Protein AF-0000000074803588 (afdb_homodimer)

Sequence (246 aa):
MVSFAEKTILIFSFFLCVIAIADPNSMAALGGIRDVEGEAANGLEIEQLGRFAVDQHNKKENALLEFARVIKAREQV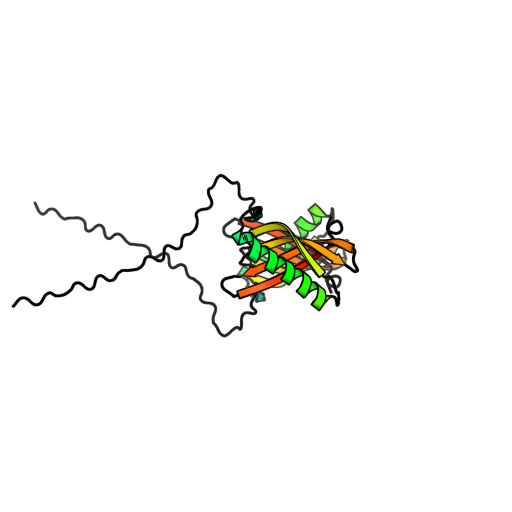VAGTMHHLTVEVIDAGKKKIYEAKVWVKPWLNFKELQEFSHAGDSSMVSFAEKTILIFSFFLCVIAIADPNSMAALGGIRDVEGEAANGLEIEQLGRFAVDQHNKKENALLEFARVIKAREQVVAGTMHHLTVEVIDAGKKKIYEAKVWVKPWLNFKELQEFSHAGDSS

InterPro domains:
  IPR000010 Cystatin domain [PF16845] (45-117)
  IPR000010 Cystatin domain [SM00043] (28-119)
  IPR000010 Cystatin domain [cd00042] (31-118)
  IPR018073 Proteinase inhibitor I25, cystatin, conserved site [PS00287] (75-88)
  IPR027214 Cystatin [PTHR11413] (13-121)

Nearest PDB structures (foldseek):
  4tx4-assembly1_B  TM=7.375E-01  e=2.153E-09  Vigna unguiculata
  6vlp-assembly1_A  TM=6.747E-01  e=2.303E-07  Humulus lupulus
  3ima-assembly1_B  TM=4.909E-01  e=1.718E-08  Colocasia esculenta
  6qoz-assembly1_C  TM=5.243E-01  e=8.637E-08  synthetic construct
  4lzi-assembly1_A  TM=4.724E-01  e=6.923E-06  Solanum tuberosum

pLDDT: mean 75.59, std 25.88, range [29.98, 98.62]

Solvent-accessible surface area (backbone atoms only — not comparable to full-atom values): 14558 Å² total; per-residue (Å²): 140,81,81,77,76,78,79,78,76,78,76,75,76,75,77,73,72,73,67,76,74,73,67,75,78,61,72,56,55,84,64,43,58,42,77,51,78,81,44,66,80,54,42,60,58,48,43,51,51,48,43,48,44,47,52,52,46,19,67,75,65,72,48,79,65,38,76,70,47,64,79,41,48,32,36,23,51,40,66,41,35,37,36,43,33,32,33,37,29,34,53,92,87,38,81,44,51,29,35,35,32,37,39,34,25,78,95,69,76,40,72,46,74,76,45,76,43,56,56,76,66,79,110,137,82,79,78,77,74,79,78,75,76,76,75,77,75,75,72,72,72,68,76,73,72,67,75,78,62,72,58,55,83,64,44,61,42,77,54,80,81,45,64,78,53,42,59,58,46,44,50,50,47,44,48,45,48,52,52,48,19,68,76,65,72,48,78,66,38,78,70,48,65,79,42,48,32,36,23,51,39,66,40,36,37,35,43,32,32,33,37,29,33,50,91,87,38,81,44,52,28,35,37,32,36,39,33,24,78,94,68,75,40,72,44,73,76,45,77,44,54,58,74,66,78,108

Structure (mmCIF, N/CA/C/O backbone):
data_AF-0000000074803588-model_v1
#
loop_
_entity.id
_entity.type
_entity.pdbx_description
1 polymer 'Cysteine proteinase inhibitor'
#
loop_
_atom_site.group_PDB
_atom_site.id
_atom_site.type_symbol
_atom_site.label_atom_id
_atom_site.label_alt_id
_atom_site.label_comp_id
_atom_site.label_asym_id
_atom_site.label_entity_id
_atom_site.label_seq_id
_atom_site.pdbx_PDB_ins_code
_atom_site.Cartn_x
_atom_site.Cartn_y
_atom_site.Cartn_z
_atom_site.occupancy
_atom_site.B_iso_or_equiv
_atom_site.auth_seq_id
_atom_site.auth_comp_id
_atom_site.auth_asym_id
_atom_site.auth_atom_id
_atom_site.pdbx_PDB_model_num
ATOM 1 N N . MET A 1 1 ? -64.188 13.516 26.328 1 31.17 1 MET A N 1
ATOM 2 C CA . MET A 1 1 ? -63.031 12.766 26.859 1 31.17 1 MET A CA 1
ATOM 3 C C . MET A 1 1 ? -62.219 12.172 25.719 1 31.17 1 MET A C 1
ATOM 5 O O . MET A 1 1 ? -62.5 11.07 25.234 1 31.17 1 MET A O 1
ATOM 9 N N . VAL A 1 2 ? -61.938 12.977 24.609 1 37.28 2 VAL A N 1
ATOM 10 C CA . VAL A 1 2 ? -61.344 12.836 23.281 1 37.28 2 VAL A CA 1
ATOM 11 C C . VAL A 1 2 ? -59.875 12.43 23.375 1 37.28 2 VAL A C 1
ATOM 13 O O . VAL A 1 2 ? -59.125 13.047 24.125 1 37.28 2 VAL A O 1
ATOM 16 N N . SER A 1 3 ? -59.688 11.094 23.344 1 35.5 3 SER A N 1
ATOM 17 C CA . SER A 1 3 ? -58.438 10.344 23.312 1 35.5 3 SER A CA 1
ATOM 18 C C . SER A 1 3 ? -57.531 10.828 22.203 1 35.5 3 SER A C 1
ATOM 20 O O . SER A 1 3 ? -57.906 10.789 21.031 1 35.5 3 SER A O 1
ATOM 22 N N . PHE A 1 4 ? -56.781 11.984 22.375 1 37.06 4 PHE A N 1
ATOM 23 C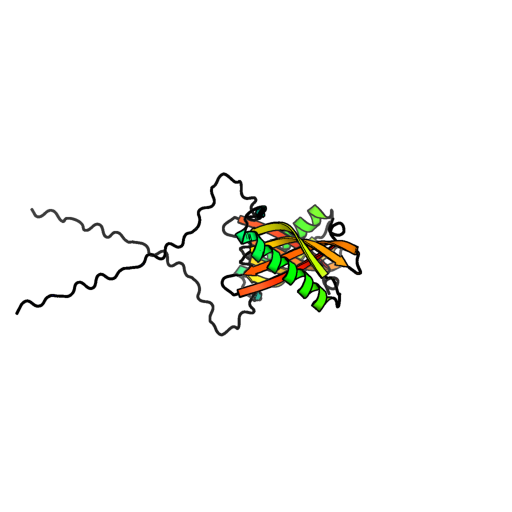 CA . PHE A 1 4 ? -55.781 12.594 21.516 1 37.06 4 PHE A CA 1
ATOM 24 C C . PHE A 1 4 ? -54.656 11.609 21.219 1 37.06 4 PHE A C 1
ATOM 26 O O . PHE A 1 4 ? -53.906 11.219 22.109 1 37.06 4 PHE A O 1
ATOM 33 N N . ALA A 1 5 ? -54.969 10.547 20.406 1 37.19 5 ALA A N 1
ATOM 34 C CA . ALA A 1 5 ? -53.938 9.664 19.875 1 37.19 5 ALA A CA 1
ATOM 35 C C . ALA A 1 5 ? -52.75 10.461 19.344 1 37.19 5 ALA A C 1
ATOM 37 O O . ALA A 1 5 ? -52.938 11.414 18.578 1 37.19 5 ALA A O 1
ATOM 38 N N . GLU A 1 6 ? -51.75 10.641 20.203 1 42.5 6 GLU A N 1
ATOM 39 C CA . GLU A 1 6 ? -50.438 11.195 19.922 1 42.5 6 GLU A CA 1
ATOM 40 C C . GLU A 1 6 ? -49.781 10.539 18.703 1 42.5 6 GLU A C 1
ATOM 42 O O . GLU A 1 6 ? -49.688 9.312 18.625 1 42.5 6 GLU A O 1
ATOM 47 N N . LYS A 1 7 ? -49.969 11.133 17.469 1 40.69 7 LYS A N 1
ATOM 48 C CA . LYS A 1 7 ? -49.281 10.836 16.219 1 40.69 7 LYS A CA 1
ATOM 49 C C . LYS A 1 7 ? -47.781 10.812 16.422 1 40.69 7 LYS A C 1
ATOM 51 O O . LYS A 1 7 ? -47.188 11.812 16.844 1 40.69 7 LYS A O 1
ATOM 56 N N . THR A 1 8 ? -47.219 9.719 16.953 1 38.41 8 THR A N 1
ATOM 57 C CA . THR A 1 8 ? -45.781 9.484 17.016 1 38.41 8 THR A CA 1
ATOM 58 C C . THR A 1 8 ? -45.156 9.625 15.625 1 38.41 8 THR A C 1
ATOM 60 O O . THR A 1 8 ? -45.469 8.859 14.719 1 38.41 8 THR A O 1
ATOM 63 N N . ILE A 1 9 ? -44.938 10.844 15.062 1 37.88 9 ILE A N 1
ATOM 64 C CA . ILE A 1 9 ? -44.188 11.117 13.836 1 37.88 9 ILE A CA 1
ATOM 65 C C . ILE A 1 9 ? -42.781 10.508 13.953 1 37.88 9 ILE A C 1
ATOM 67 O O . ILE A 1 9 ? -42 10.883 14.836 1 37.88 9 ILE A O 1
ATOM 71 N N . LEU A 1 10 ? -42.656 9.188 13.758 1 36.88 10 LEU A N 1
ATOM 72 C CA . LEU A 1 10 ? -41.344 8.555 13.602 1 36.88 10 LEU A CA 1
ATOM 73 C C . LEU A 1 10 ? -40.531 9.266 12.523 1 36.88 10 LEU A C 1
ATOM 75 O O . LEU A 1 10 ? -40.938 9.312 11.359 1 36.88 10 LEU A O 1
ATOM 79 N N . ILE A 1 11 ? -39.844 10.367 12.867 1 41.81 11 ILE A N 1
ATOM 80 C CA . ILE A 1 11 ? -38.781 11.016 12.07 1 41.81 11 ILE A CA 1
ATOM 81 C C . ILE A 1 11 ? -37.719 10 11.672 1 41.81 11 ILE A C 1
ATOM 83 O O . ILE A 1 11 ? -37.031 9.445 12.531 1 41.81 11 ILE A O 1
ATOM 87 N N . PHE A 1 12 ? -38 9.156 10.719 1 42.53 12 PHE A N 1
ATOM 88 C CA . PHE A 1 12 ? -36.969 8.391 10.047 1 42.53 12 PHE A CA 1
ATOM 89 C C . PHE A 1 12 ? -35.875 9.312 9.531 1 42.53 12 PHE A C 1
ATOM 91 O O . PHE A 1 12 ? -36.094 10.141 8.648 1 42.53 12 PHE A O 1
ATOM 98 N N . SER A 1 13 ? -34.906 9.758 10.32 1 40.31 13 SER A N 1
ATOM 99 C CA . SER A 1 13 ? -33.656 10.414 9.922 1 40.31 13 SER A CA 1
ATOM 100 C C . SER A 1 13 ? -32.938 9.633 8.836 1 40.31 13 SER A C 1
ATOM 102 O O . SER A 1 13 ? -32.531 8.5 9.055 1 40.31 13 SER A O 1
ATOM 104 N N . PHE A 1 14 ? -33.344 9.734 7.551 1 37.38 14 PHE A N 1
ATOM 105 C CA . PHE A 1 14 ? -32.531 9.375 6.383 1 37.38 14 PHE A CA 1
ATOM 106 C C . PHE A 1 14 ? -31.109 9.844 6.543 1 37.38 14 PHE A C 1
ATOM 108 O O . PHE A 1 14 ? -30.828 11.047 6.57 1 37.38 14 PHE A O 1
ATOM 115 N N . PHE A 1 15 ? -30.312 9.078 7.301 1 35.59 15 PHE A N 1
ATOM 116 C CA . PHE A 1 15 ? -28.859 9.281 7.23 1 35.59 15 PHE A CA 1
ATOM 117 C C . PHE A 1 15 ? -28.406 9.391 5.781 1 35.59 15 PHE A C 1
ATOM 119 O O . PHE A 1 15 ? -28.453 8.406 5.035 1 35.59 15 PHE A O 1
ATOM 126 N N . LEU A 1 16 ? -28.578 10.539 5.113 1 31.31 16 LEU A N 1
ATOM 127 C CA . LEU A 1 16 ? -27.891 10.906 3.879 1 31.31 16 LEU A CA 1
ATOM 128 C C . LEU A 1 16 ? -26.422 10.492 3.934 1 31.31 16 LEU A C 1
ATOM 130 O O . LEU A 1 16 ? -25.641 11.062 4.695 1 31.31 16 LEU A O 1
ATOM 134 N N . CYS A 1 17 ? -26.25 9.195 3.779 1 34.91 17 CYS A N 1
ATOM 135 C CA . CYS A 1 17 ? -24.891 8.875 3.381 1 34.91 17 CYS A CA 1
ATOM 136 C C . CYS A 1 17 ? -24.438 9.766 2.232 1 34.91 17 CYS A C 1
ATOM 138 O O . CYS A 1 17 ? -24.938 9.656 1.116 1 34.91 17 CYS A O 1
ATOM 140 N N . VAL A 1 18 ? -24.188 11.008 2.469 1 31.47 18 VAL A N 1
ATOM 141 C CA . VAL A 1 18 ? -23.484 11.875 1.533 1 31.47 18 VAL A CA 1
ATOM 142 C C . VAL A 1 18 ? -22.391 11.086 0.815 1 31.47 18 VAL A C 1
ATOM 144 O O . VAL A 1 18 ? -21.359 10.758 1.411 1 31.47 18 VAL A O 1
ATOM 147 N N . ILE A 1 19 ? -22.828 10.109 0.064 1 33.34 19 ILE A N 1
ATOM 148 C CA . ILE A 1 19 ? -21.844 9.781 -0.964 1 33.34 19 ILE A CA 1
ATOM 149 C C . ILE A 1 19 ? -21.484 11.039 -1.747 1 33.34 19 ILE A C 1
ATOM 151 O O . ILE A 1 19 ? -22.312 11.602 -2.455 1 33.34 19 ILE A O 1
ATOM 155 N N . ALA A 1 20 ? -20.641 11.891 -1.272 1 33.53 20 ALA A N 1
ATOM 156 C CA . ALA A 1 20 ? -20.047 12.883 -2.16 1 33.53 20 ALA A CA 1
ATOM 157 C C . ALA A 1 20 ? -19.781 12.297 -3.545 1 33.53 20 ALA A C 1
ATOM 159 O O . ALA A 1 20 ? -18.984 11.367 -3.695 1 33.53 20 ALA A O 1
ATOM 160 N N . ILE A 1 21 ? -20.734 12.359 -4.387 1 35.91 21 ILE A N 1
ATOM 161 C CA . ILE A 1 21 ? -20.656 12.18 -5.832 1 35.91 21 ILE A CA 1
ATOM 162 C C . ILE A 1 21 ? -19.438 12.906 -6.383 1 35.91 21 ILE A C 1
ATOM 164 O O . ILE A 1 21 ? -19.328 14.125 -6.258 1 35.91 21 ILE A O 1
ATOM 168 N N . ALA A 1 22 ? -18.281 12.211 -6.586 1 31.81 22 ALA A N 1
ATOM 169 C CA . ALA A 1 22 ? -17.172 12.664 -7.418 1 31.81 22 ALA A CA 1
ATOM 170 C C . ALA A 1 22 ? -17.688 13.203 -8.758 1 31.81 22 ALA A C 1
ATOM 172 O O . ALA A 1 22 ? -18.625 12.664 -9.328 1 31.81 22 ALA A O 1
ATOM 173 N N . ASP A 1 23 ? -17.609 14.508 -8.898 1 34.03 23 ASP A N 1
ATOM 174 C CA . ASP A 1 23 ? -17.719 15.078 -10.242 1 34.03 23 ASP A CA 1
ATOM 175 C C . ASP A 1 23 ? -17.094 14.156 -11.281 1 34.03 23 ASP A C 1
ATOM 177 O O . ASP A 1 23 ? -15.969 13.688 -11.109 1 34.03 23 ASP A O 1
ATOM 181 N N . PRO A 1 24 ? -17.781 13.57 -12.234 1 34.5 24 PRO A N 1
ATOM 182 C CA . PRO A 1 24 ? -17.344 12.68 -13.312 1 34.5 24 PRO A CA 1
ATOM 183 C C . PRO A 1 24 ? -16.141 13.219 -14.078 1 34.5 24 PRO A C 1
ATOM 185 O O . PRO A 1 24 ? -15.43 12.461 -14.734 1 34.5 24 PRO A O 1
ATOM 188 N N . ASN A 1 25 ? -16.141 14.461 -14.43 1 36.72 25 ASN A N 1
ATOM 189 C CA . ASN A 1 25 ? -15.148 14.961 -15.375 1 36.72 25 ASN A CA 1
ATOM 190 C C . ASN A 1 25 ? -13.727 14.789 -14.844 1 36.72 25 ASN A C 1
ATOM 192 O O . ASN A 1 25 ? -12.758 15.125 -15.523 1 36.72 25 ASN A O 1
ATOM 196 N N . SER A 1 26 ? -13.391 15.086 -13.617 1 36.16 26 SER A N 1
ATOM 197 C CA . SER A 1 26 ? -12 14.805 -13.266 1 36.16 26 SER A CA 1
ATOM 198 C C . SER A 1 26 ? -11.672 13.328 -13.43 1 36.16 26 SER A C 1
ATOM 200 O O . SER A 1 26 ? -12.141 12.492 -12.664 1 36.16 26 SER A O 1
ATOM 202 N N . MET A 1 27 ? -11.523 12.93 -14.672 1 34.12 27 MET A N 1
ATOM 203 C CA . MET A 1 27 ? -10.992 11.594 -14.906 1 34.12 27 MET A CA 1
ATOM 204 C C . MET A 1 27 ? -10.164 11.117 -13.711 1 34.12 27 MET A C 1
ATOM 206 O O . MET A 1 27 ? -9.07 11.625 -13.469 1 34.12 27 MET A O 1
ATOM 210 N N . ALA A 1 28 ? -10.711 11 -12.609 1 39.06 28 ALA A N 1
ATOM 211 C CA . ALA A 1 28 ? -10.07 10.453 -11.414 1 39.06 28 ALA A CA 1
ATOM 212 C C . ALA A 1 28 ? -9.141 9.297 -11.773 1 39.06 28 ALA A C 1
ATOM 214 O O . ALA A 1 28 ? -9.562 8.328 -12.406 1 39.06 28 ALA A O 1
ATOM 215 N N . ALA A 1 29 ? -7.973 9.547 -12.188 1 40.12 29 ALA A N 1
ATOM 216 C CA . ALA A 1 29 ? -7.098 8.375 -12.188 1 40.12 29 ALA A CA 1
ATOM 217 C C . ALA A 1 29 ? -7.547 7.355 -11.148 1 40.12 29 ALA A C 1
ATOM 219 O O . ALA A 1 29 ? -8.133 7.715 -10.133 1 40.12 29 ALA A O 1
ATOM 220 N N . LEU A 1 30 ? -7.883 6.172 -11.641 1 44.12 30 LEU A N 1
ATOM 221 C CA . LEU A 1 30 ? -8.352 5.043 -10.844 1 44.12 30 LEU A CA 1
ATOM 222 C C . LEU A 1 30 ? -7.973 5.215 -9.383 1 44.12 30 LEU A C 1
ATOM 224 O O . LEU A 1 30 ? -8.789 4.965 -8.492 1 44.12 30 LEU A O 1
ATOM 228 N N . GLY A 1 31 ? -6.852 5.207 -9.031 1 47.72 31 GLY A N 1
ATOM 229 C CA . GLY A 1 31 ? -6.547 5.418 -7.629 1 47.72 31 GLY A CA 1
ATOM 230 C C . GLY A 1 31 ? -6.691 6.867 -7.199 1 47.72 31 GLY A C 1
ATOM 231 O O . GLY A 1 31 ? -5.992 7.746 -7.715 1 47.72 31 GLY A O 1
ATOM 232 N N . GLY A 1 32 ? -8.094 7.449 -7.023 1 59.12 32 GLY A N 1
ATOM 233 C CA . GLY A 1 32 ? -8.641 8.648 -6.406 1 59.12 32 GLY A CA 1
ATOM 234 C C . GLY A 1 32 ? -7.578 9.586 -5.863 1 59.12 32 GLY A C 1
ATOM 235 O O . GLY A 1 32 ? -7.473 9.773 -4.652 1 59.12 32 GLY A O 1
ATOM 236 N N . ILE A 1 33 ? -6.586 9.867 -6.574 1 56.41 33 ILE A N 1
ATOM 237 C CA . ILE A 1 33 ? -5.566 10.75 -6.02 1 56.41 33 ILE A CA 1
ATOM 238 C C . ILE A 1 33 ? -6.02 12.203 -6.141 1 56.41 33 ILE A C 1
ATOM 240 O O . ILE A 1 33 ? -6.508 12.617 -7.191 1 56.41 33 ILE A O 1
ATOM 244 N N . ARG A 1 34 ? -6.094 12.984 -5.102 1 69.69 34 ARG A N 1
ATOM 245 C CA . ARG A 1 34 ? -6.406 14.406 -5.07 1 69.69 34 ARG A CA 1
ATOM 246 C C . ARG A 1 34 ? -5.242 15.211 -4.5 1 69.69 34 ARG A C 1
ATOM 248 O O . ARG A 1 34 ? -4.719 14.883 -3.432 1 69.69 34 ARG A O 1
ATOM 255 N N . ASP A 1 35 ? -4.777 16.25 -5.301 1 63.72 35 ASP A N 1
ATOM 256 C CA . ASP A 1 35 ? -3.789 17.188 -4.762 1 63.72 35 ASP A CA 1
ATOM 257 C C . ASP A 1 35 ? -4.418 18.109 -3.727 1 63.72 35 ASP A C 1
ATOM 259 O O . ASP A 1 35 ? -5.504 18.656 -3.949 1 63.72 35 ASP A O 1
ATOM 263 N N . VAL A 1 36 ? -3.914 18.109 -2.594 1 64.12 36 VAL A N 1
ATOM 264 C CA . VAL A 1 36 ? -4.488 18.938 -1.537 1 64.12 36 VAL A CA 1
ATOM 265 C C . VAL A 1 36 ? -3.715 20.25 -1.43 1 64.12 36 VAL A C 1
ATOM 267 O O . VAL A 1 36 ? -3.895 21.016 -0.473 1 64.12 36 VAL A O 1
ATOM 270 N N . GLU A 1 37 ? -3.07 20.641 -2.502 1 53.47 37 GLU A N 1
ATOM 271 C CA . GLU A 1 37 ? -2.381 21.922 -2.469 1 53.47 37 GLU A CA 1
ATOM 272 C C . GLU A 1 37 ? -3.371 23.078 -2.318 1 53.47 37 GLU A C 1
ATOM 274 O O . GLU A 1 37 ? -4.41 23.094 -2.982 1 53.47 37 GLU A O 1
ATOM 279 N N . GLY A 1 38 ? -3.377 23.844 -0.972 1 52.22 38 GLY A N 1
ATOM 280 C CA . GLY A 1 38 ? -4.012 25.141 -0.871 1 52.22 38 GLY A CA 1
ATOM 281 C C . GLY A 1 38 ? -5.117 25.188 0.165 1 52.22 38 GLY A C 1
ATOM 282 O O . GLY A 1 38 ? -5.68 26.266 0.434 1 52.22 38 GLY A O 1
ATOM 283 N N . GLU A 1 39 ? -5.578 24.062 0.474 1 53.19 39 GLU A N 1
ATOM 284 C CA . GLU A 1 39 ? -6.68 24.312 1.398 1 53.19 39 GLU A CA 1
ATOM 285 C C . GLU A 1 39 ? -6.184 24.406 2.838 1 53.19 39 GLU A C 1
ATOM 287 O O . GLU A 1 39 ? -5.406 23.562 3.289 1 53.19 39 GLU A O 1
ATOM 292 N N . ALA A 1 40 ? -6.355 25.656 3.422 1 51.88 40 ALA A N 1
ATOM 293 C CA . ALA A 1 40 ? -5.895 26.016 4.762 1 51.88 40 ALA A CA 1
ATOM 294 C C . ALA A 1 40 ? -6.156 24.875 5.746 1 51.88 40 ALA A C 1
ATOM 296 O O . ALA A 1 40 ? -5.281 24.516 6.539 1 51.88 40 ALA A O 1
ATOM 297 N N . ALA A 1 41 ? -7.438 24.5 6.066 1 52.91 41 ALA A N 1
ATOM 298 C CA . ALA A 1 41 ? -7.824 23.438 6.992 1 52.91 41 ALA A CA 1
ATOM 299 C C . ALA A 1 41 ? -7.027 22.156 6.723 1 52.91 41 ALA A C 1
ATOM 301 O O . ALA A 1 41 ? -6.574 21.484 7.656 1 52.91 41 ALA A O 1
ATOM 30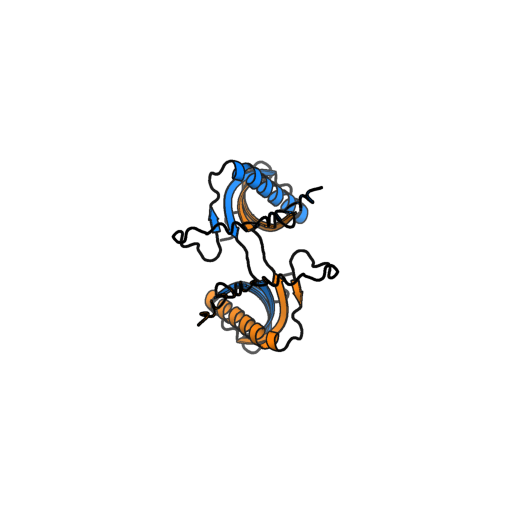2 N N . ASN A 1 42 ? -6.641 21.969 5.477 1 65.5 42 ASN A N 1
ATOM 303 C CA . ASN A 1 42 ? -5.863 20.812 5.055 1 65.5 42 ASN A CA 1
ATOM 304 C C . ASN A 1 42 ? -4.375 21 5.32 1 65.5 42 ASN A C 1
ATOM 306 O O . ASN A 1 42 ? -3.643 20.031 5.52 1 65.5 42 ASN A O 1
ATOM 310 N N . GLY A 1 43 ? -4.285 22.297 5.848 1 80.06 43 GLY A N 1
ATOM 311 C CA . GLY A 1 43 ? -2.887 22.609 6.098 1 80.06 43 GLY A CA 1
ATOM 312 C C . GLY A 1 43 ? -2.396 22.109 7.441 1 80.06 43 GLY A C 1
ATOM 313 O O . GLY A 1 43 ? -1.328 21.5 7.527 1 80.06 43 GLY A O 1
ATOM 314 N N . LEU A 1 44 ? -3.244 22.344 8.539 1 87.62 44 LEU A N 1
ATOM 315 C CA . LEU A 1 44 ? -2.826 21.891 9.859 1 87.62 44 LEU A CA 1
ATOM 316 C C . LEU A 1 44 ? -2.756 20.375 9.93 1 87.62 44 LEU A C 1
ATOM 318 O O . LEU A 1 44 ? -1.822 19.812 10.508 1 87.62 44 LEU A O 1
ATOM 322 N N . GLU A 1 45 ? -3.764 19.688 9.453 1 90.56 45 GLU A N 1
ATOM 323 C CA . GLU A 1 45 ? -3.791 18.234 9.445 1 90.56 45 GLU A CA 1
ATOM 324 C C . GLU A 1 45 ? -2.602 17.656 8.672 1 90.56 45 GLU A C 1
ATOM 326 O O . GLU A 1 45 ? -1.962 16.703 9.125 1 90.56 45 GLU A O 1
ATOM 331 N N . ILE A 1 46 ? -2.35 18.297 7.594 1 93.81 46 ILE A N 1
ATOM 332 C CA . ILE A 1 46 ? -1.253 17.859 6.738 1 93.81 46 ILE A CA 1
ATOM 333 C C . ILE A 1 46 ? 0.075 18.031 7.473 1 93.81 46 ILE A C 1
ATOM 335 O O . ILE A 1 46 ? 0.939 17.156 7.422 1 93.81 46 ILE A O 1
ATOM 339 N N . GLU A 1 47 ? 0.193 19.141 8.133 1 95 47 GLU A N 1
ATOM 340 C CA . GLU A 1 47 ? 1.403 19.375 8.914 1 95 47 GLU A CA 1
ATOM 341 C C . GLU A 1 47 ? 1.543 18.344 10.031 1 95 47 GLU A C 1
ATOM 343 O O . GLU A 1 47 ? 2.641 17.844 10.289 1 95 47 GLU A O 1
ATOM 348 N N . GLN A 1 48 ? 0.445 18.016 10.648 1 96.25 48 GLN A N 1
ATOM 349 C CA . GLN A 1 48 ? 0.473 17.016 11.703 1 96.25 48 GLN A CA 1
ATOM 350 C C . GLN A 1 48 ? 0.864 15.641 11.156 1 96.25 48 GLN A C 1
ATOM 352 O O . GLN A 1 48 ? 1.593 14.891 11.812 1 96.25 48 GLN A O 1
ATOM 357 N N . LEU A 1 49 ? 0.403 15.312 10.008 1 97.38 49 LEU A N 1
ATOM 358 C CA . LEU A 1 49 ? 0.78 14.047 9.383 1 97.38 49 LEU A CA 1
ATOM 359 C C . LEU A 1 49 ? 2.268 14.031 9.047 1 97.38 49 LEU A C 1
ATOM 361 O O . LEU A 1 49 ? 2.926 13 9.172 1 97.38 49 LEU A O 1
ATOM 365 N N . GLY A 1 50 ? 2.75 15.148 8.555 1 97.5 50 GLY A N 1
ATOM 366 C CA . GLY A 1 50 ? 4.18 15.258 8.32 1 97.5 50 GLY A CA 1
ATOM 367 C C . GLY A 1 50 ? 5.012 15.023 9.562 1 97.5 50 GLY A C 1
ATOM 368 O O . GLY A 1 50 ? 5.984 14.266 9.531 1 97.5 50 GLY A O 1
ATOM 369 N N . ARG A 1 51 ? 4.625 15.656 10.641 1 98 51 ARG A N 1
ATOM 370 C CA . ARG A 1 51 ? 5.324 15.469 11.906 1 98 51 ARG A CA 1
ATOM 371 C C . ARG A 1 51 ? 5.27 14.016 12.352 1 98 51 ARG A C 1
ATOM 373 O O . ARG A 1 51 ? 6.281 13.453 12.781 1 98 51 ARG A O 1
ATOM 380 N N . PHE A 1 52 ? 4.152 13.484 12.219 1 98.56 52 PHE A N 1
ATOM 381 C CA . PHE A 1 52 ? 3.973 12.078 12.555 1 98.56 52 PHE A CA 1
ATOM 382 C C . PHE A 1 52 ? 4.93 11.203 11.758 1 98.56 52 PHE A C 1
ATOM 384 O O . PHE A 1 52 ? 5.543 10.281 12.305 1 98.56 52 PHE A O 1
ATOM 391 N N . ALA A 1 53 ? 5.016 11.398 10.523 1 98.44 53 ALA A N 1
ATOM 392 C CA . ALA A 1 53 ? 5.875 10.609 9.648 1 98.44 53 ALA A CA 1
ATOM 393 C C . ALA A 1 53 ? 7.332 10.68 10.102 1 98.44 53 ALA A C 1
ATOM 395 O O . ALA A 1 53 ? 8.008 9.656 10.188 1 98.44 53 ALA A O 1
ATOM 396 N N . VAL A 1 54 ? 7.758 11.859 10.391 1 98.62 54 VAL A N 1
ATOM 397 C CA . VAL A 1 54 ? 9.141 12.055 10.805 1 98.62 54 VAL A CA 1
ATOM 398 C C . VAL A 1 54 ? 9.375 11.375 12.148 1 98.62 54 VAL A C 1
ATOM 400 O O . VAL A 1 54 ? 10.375 10.672 12.336 1 98.62 54 VAL A O 1
ATOM 403 N N . ASP A 1 55 ? 8.438 11.547 13.078 1 98.44 55 ASP A N 1
ATOM 404 C CA . ASP A 1 55 ? 8.547 10.938 14.398 1 98.44 55 ASP A CA 1
ATOM 405 C C . ASP A 1 55 ? 8.609 9.414 14.305 1 98.44 55 ASP A C 1
ATOM 407 O O . ASP A 1 55 ? 9.438 8.781 14.969 1 98.44 55 ASP A O 1
ATOM 411 N N . GLN A 1 56 ? 7.77 8.867 13.555 1 98.25 56 GLN A N 1
ATOM 412 C CA . GLN A 1 56 ? 7.742 7.418 13.398 1 98.25 56 GLN A CA 1
ATOM 413 C C . GLN A 1 56 ? 9.031 6.906 12.766 1 98.25 56 GLN A C 1
ATOM 415 O O . GLN A 1 56 ? 9.555 5.867 13.172 1 98.25 56 GLN A O 1
ATOM 420 N N . HIS A 1 57 ? 9.469 7.605 11.797 1 98.12 57 HIS A N 1
ATOM 421 C CA . HIS A 1 57 ? 10.742 7.23 11.188 1 98.12 57 HIS A CA 1
ATOM 422 C C . HIS A 1 57 ? 11.875 7.266 12.203 1 98.12 57 HIS A C 1
ATOM 424 O O . HIS A 1 57 ? 12.68 6.336 12.273 1 98.12 57 HIS A O 1
ATOM 430 N N . ASN A 1 58 ? 11.906 8.336 12.906 1 98.12 58 ASN A N 1
ATOM 431 C CA . ASN A 1 58 ? 12.938 8.477 13.93 1 98.12 58 ASN A CA 1
ATOM 432 C C . ASN A 1 58 ? 12.883 7.332 14.938 1 98.12 58 ASN A C 1
ATOM 434 O O . ASN A 1 58 ? 13.914 6.777 15.312 1 98.12 58 ASN A O 1
ATOM 438 N N . LYS A 1 59 ? 11.727 7.008 15.391 1 97.94 59 LYS A N 1
ATOM 439 C CA . LYS A 1 59 ? 11.539 5.93 16.359 1 97.94 59 LYS A CA 1
ATOM 440 C C . LYS A 1 59 ? 12.016 4.594 15.789 1 97.94 59 LYS A C 1
ATOM 442 O O . LYS A 1 59 ? 12.68 3.82 16.484 1 97.94 59 LYS A O 1
ATOM 447 N N . LYS A 1 60 ? 11.68 4.34 14.664 1 96.62 60 LYS A N 1
ATOM 448 C CA . LYS A 1 60 ? 11.977 3.053 14.047 1 96.62 60 LYS A CA 1
ATOM 449 C C . LYS A 1 60 ? 13.461 2.945 13.695 1 96.62 60 LYS A C 1
ATOM 451 O O . LYS A 1 60 ? 14.062 1.877 13.828 1 96.62 60 LYS A O 1
ATOM 456 N N . GLU A 1 61 ? 14.023 4.055 13.164 1 95.88 61 GLU A N 1
ATOM 457 C CA . GLU A 1 61 ? 15.398 4.02 12.656 1 95.88 61 GLU A CA 1
ATOM 458 C C . GLU A 1 61 ? 16.375 4.625 13.664 1 95.88 61 GLU A C 1
ATOM 460 O O . GLU A 1 61 ? 17.562 4.77 13.375 1 95.88 61 GLU A O 1
ATOM 465 N N . ASN A 1 62 ? 15.969 4.941 14.734 1 96.44 62 ASN A N 1
ATOM 466 C CA . ASN A 1 62 ? 16.797 5.621 15.719 1 96.44 62 ASN A CA 1
ATOM 467 C C . ASN A 1 62 ? 17.5 6.832 15.117 1 96.44 62 ASN A C 1
ATOM 469 O O . ASN A 1 62 ? 18.719 6.969 15.242 1 96.44 62 ASN A O 1
ATOM 473 N N . ALA A 1 63 ? 16.734 7.57 14.469 1 96.31 63 ALA A N 1
ATOM 474 C CA . ALA A 1 63 ? 17.219 8.789 13.836 1 96.31 63 ALA A CA 1
ATOM 475 C C . ALA A 1 63 ? 16.766 10.023 14.609 1 96.31 63 ALA A C 1
ATOM 477 O O . ALA A 1 63 ? 15.969 9.93 15.539 1 96.31 63 ALA A O 1
ATOM 478 N N . LEU A 1 64 ? 17.328 11.172 14.281 1 96.12 64 LEU A N 1
ATOM 479 C CA . LEU A 1 64 ? 17.016 12.414 14.984 1 96.12 64 LEU A CA 1
ATOM 480 C C . LEU A 1 64 ? 16.688 13.523 13.992 1 96.12 64 LEU A C 1
ATOM 482 O O . LEU A 1 64 ? 17.125 14.672 14.164 1 96.12 64 LEU A O 1
ATOM 486 N N . LEU A 1 65 ? 15.992 13.203 13.031 1 97.88 65 LEU A N 1
ATOM 487 C CA . LEU A 1 65 ? 15.539 14.211 12.086 1 97.88 65 LEU A CA 1
ATOM 488 C C . LEU A 1 65 ? 14.57 15.188 12.75 1 97.88 65 LEU A C 1
ATOM 490 O O . LEU A 1 65 ? 13.75 14.789 13.578 1 97.88 65 LEU A O 1
ATOM 494 N N . GLU A 1 66 ? 14.68 16.422 12.344 1 98.19 66 GLU A N 1
ATOM 495 C CA . GLU A 1 66 ? 13.734 17.438 12.805 1 98.19 66 GLU A CA 1
ATOM 496 C C . GLU A 1 66 ? 12.758 17.828 11.703 1 98.19 66 GLU A C 1
ATOM 498 O O . GLU A 1 66 ? 13.18 18.156 10.586 1 98.19 66 GLU A O 1
ATOM 503 N N . PHE A 1 67 ? 11.492 17.812 12.039 1 98.19 67 PHE A N 1
ATOM 504 C CA . PHE A 1 67 ? 10.477 18.219 11.07 1 98.19 67 PHE A CA 1
ATOM 505 C C . PHE A 1 67 ? 10.539 19.719 10.805 1 98.19 67 PHE A C 1
ATOM 507 O O . PHE A 1 67 ? 10.625 20.516 11.742 1 98.19 67 PHE A O 1
ATOM 514 N N . ALA A 1 68 ? 10.508 20.078 9.531 1 97.38 68 ALA A N 1
ATOM 515 C CA . ALA A 1 68 ? 10.43 21.5 9.188 1 97.38 68 ALA A CA 1
ATOM 516 C C . ALA A 1 68 ? 9.062 21.844 8.609 1 97.38 68 ALA A C 1
ATOM 518 O O . ALA A 1 68 ? 8.297 22.594 9.227 1 97.38 68 ALA A O 1
ATOM 519 N N . ARG A 1 69 ? 8.75 21.281 7.383 1 95.62 69 ARG A N 1
ATOM 520 C CA . ARG A 1 69 ? 7.461 21.562 6.762 1 95.62 69 ARG A CA 1
ATOM 521 C C . ARG A 1 69 ? 7.113 20.5 5.719 1 95.62 69 ARG A C 1
ATOM 523 O O . ARG A 1 69 ? 7.977 19.734 5.289 1 95.62 69 ARG A O 1
ATOM 530 N N . VAL A 1 70 ? 5.824 20.562 5.352 1 96.06 70 VAL A N 1
ATOM 531 C CA . VAL A 1 70 ? 5.371 19.781 4.203 1 96.06 70 VAL A CA 1
ATOM 532 C C . VAL A 1 70 ? 5.379 20.672 2.951 1 96.06 70 VAL A C 1
ATOM 534 O O . VAL A 1 70 ? 4.781 21.734 2.938 1 96.06 70 VAL A O 1
ATOM 537 N N . ILE A 1 71 ? 6.059 20.156 1.906 1 93.5 71 ILE A N 1
ATOM 538 C CA . ILE A 1 71 ? 6.176 20.922 0.667 1 93.5 71 ILE A CA 1
ATOM 539 C C . ILE A 1 71 ? 5.039 20.531 -0.28 1 93.5 71 ILE A C 1
ATOM 541 O O . ILE A 1 71 ? 4.582 21.375 -1.069 1 93.5 71 ILE A O 1
ATOM 545 N N . LYS A 1 72 ? 4.711 19.359 -0.252 1 92.06 72 LYS A N 1
ATOM 546 C CA . LYS A 1 72 ? 3.68 18.812 -1.132 1 92.06 72 LYS A CA 1
ATOM 547 C C . LYS A 1 72 ? 2.875 17.719 -0.429 1 92.06 72 LYS A C 1
ATOM 549 O O . LYS A 1 72 ? 3.428 16.938 0.342 1 92.06 72 LYS A O 1
ATOM 554 N N . ALA A 1 73 ? 1.546 17.766 -0.762 1 92.81 73 ALA A N 1
ATOM 555 C CA . ALA A 1 73 ? 0.657 16.75 -0.208 1 92.81 73 ALA A CA 1
ATOM 556 C C . ALA A 1 73 ? -0.372 16.297 -1.241 1 92.81 73 ALA A C 1
ATOM 558 O O . ALA A 1 73 ? -1.027 17.125 -1.877 1 92.81 73 ALA A O 1
ATOM 559 N N . ARG A 1 74 ? -0.472 15 -1.359 1 91.19 74 ARG A N 1
ATOM 560 C CA . ARG A 1 74 ? -1.487 14.391 -2.215 1 91.19 74 ARG A CA 1
ATOM 561 C C . ARG A 1 74 ? -2.234 13.281 -1.479 1 91.19 74 ARG A C 1
ATOM 563 O O . ARG A 1 74 ? -1.627 12.5 -0.745 1 91.19 74 ARG A O 1
ATOM 570 N N . GLU A 1 75 ? -3.477 13.297 -1.721 1 90.56 75 GLU A N 1
ATOM 571 C CA . GLU A 1 75 ? -4.32 12.281 -1.103 1 90.56 75 GLU A CA 1
ATOM 572 C C . GLU A 1 75 ? -4.828 11.281 -2.137 1 90.56 75 GLU A C 1
ATOM 574 O O . GLU A 1 75 ? -5.195 11.664 -3.25 1 90.56 75 GLU A O 1
ATOM 579 N N . GLN A 1 76 ? -4.832 10 -1.723 1 87.19 76 GLN A N 1
ATOM 580 C CA . GLN A 1 76 ? -5.348 8.914 -2.549 1 87.19 76 GLN A CA 1
ATOM 581 C C . GLN A 1 76 ? -6.309 8.031 -1.761 1 87.19 76 GLN A C 1
ATOM 583 O O . GLN A 1 76 ? -5.949 7.5 -0.708 1 87.19 76 GLN A O 1
ATOM 588 N N . VAL A 1 77 ? -7.445 8.016 -2.293 1 86.5 77 VAL A N 1
ATOM 589 C CA . VAL A 1 77 ? -8.391 7.094 -1.67 1 86.5 77 VAL A CA 1
ATOM 590 C C . VAL A 1 77 ? -7.977 5.652 -1.958 1 86.5 77 VAL A C 1
ATOM 592 O O . VAL A 1 77 ? -7.84 5.262 -3.119 1 86.5 77 VAL A O 1
ATOM 595 N N . VAL A 1 78 ? -7.719 4.973 -0.839 1 88.44 78 VAL A N 1
ATOM 596 C CA . VAL A 1 78 ? -7.348 3.566 -0.949 1 88.44 78 VAL A CA 1
ATOM 597 C C . VAL A 1 78 ? -8.523 2.686 -0.519 1 88.44 78 VAL A C 1
ATOM 599 O O . VAL A 1 78 ? -9.023 2.818 0.598 1 88.44 78 VAL A O 1
ATOM 602 N N . ALA A 1 79 ? -9.047 1.85 -1.476 1 88.19 79 ALA A N 1
ATOM 603 C CA . ALA A 1 79 ? -10.148 0.923 -1.219 1 88.19 79 ALA A CA 1
ATOM 604 C C . ALA A 1 79 ? -9.953 -0.385 -1.98 1 88.19 79 ALA A C 1
ATOM 606 O O . ALA A 1 79 ? -9.352 -0.4 -3.057 1 88.19 79 ALA A O 1
ATOM 607 N N . GLY A 1 80 ? -10.461 -1.427 -1.353 1 91.56 80 GLY A N 1
ATOM 608 C CA . GLY A 1 80 ? -10.367 -2.732 -1.984 1 91.56 80 GLY A CA 1
ATOM 609 C C . GLY A 1 80 ? -9.727 -3.783 -1.098 1 91.56 80 GLY A C 1
ATOM 610 O O . GLY A 1 80 ? -9.938 -3.791 0.116 1 91.56 80 GLY A O 1
ATOM 611 N N . THR A 1 81 ? -9.031 -4.668 -1.817 1 92.12 81 THR A N 1
ATOM 612 C CA . THR A 1 81 ? -8.383 -5.762 -1.095 1 92.12 81 THR A CA 1
ATOM 613 C C . THR A 1 81 ? -6.934 -5.922 -1.538 1 92.12 81 THR A C 1
ATOM 615 O O . THR A 1 81 ? -6.641 -5.902 -2.734 1 92.12 81 THR A O 1
ATOM 618 N N . MET A 1 82 ? -6.098 -6.008 -0.537 1 93.19 82 MET A N 1
ATOM 619 C CA . MET A 1 82 ? -4.703 -6.371 -0.779 1 93.19 82 MET A CA 1
ATOM 620 C C . MET A 1 82 ? -4.492 -7.867 -0.573 1 93.19 82 MET A C 1
ATOM 622 O O . MET A 1 82 ? -4.746 -8.391 0.512 1 93.19 82 MET A 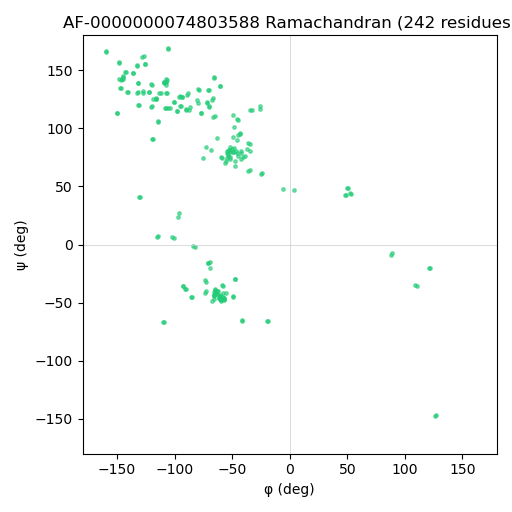O 1
ATOM 626 N N . HIS A 1 83 ? -4.082 -8.5 -1.623 1 94.38 83 HIS A N 1
ATOM 627 C CA . HIS A 1 83 ? -3.764 -9.922 -1.54 1 94.38 83 HIS A CA 1
ATOM 628 C C . HIS A 1 83 ? -2.264 -10.141 -1.37 1 94.38 83 HIS A C 1
ATOM 630 O O . HIS A 1 83 ? -1.479 -9.82 -2.266 1 94.38 83 HIS A O 1
ATOM 636 N N . HIS A 1 84 ? -1.922 -10.664 -0.249 1 95.62 84 HIS A N 1
ATOM 637 C CA . HIS A 1 84 ? -0.552 -11.094 -0 1 95.62 84 HIS A CA 1
ATOM 638 C C . HIS A 1 84 ? -0.355 -12.555 -0.404 1 95.62 84 HIS A C 1
ATOM 640 O O . HIS A 1 84 ? -0.929 -13.453 0.21 1 95.62 84 HIS A O 1
ATOM 646 N N . LEU A 1 85 ? 0.483 -12.711 -1.373 1 95.88 85 LEU A N 1
ATOM 647 C CA . LEU A 1 85 ? 0.636 -14.055 -1.92 1 95.88 85 LEU A CA 1
ATOM 648 C C . LEU A 1 85 ? 2.074 -14.547 -1.769 1 95.88 85 LEU A C 1
ATOM 650 O O . LEU A 1 85 ? 3.018 -13.773 -1.958 1 95.88 85 LEU A O 1
ATOM 654 N N . THR A 1 86 ? 2.211 -15.766 -1.388 1 96.44 86 THR A N 1
ATOM 655 C CA . THR A 1 86 ? 3.449 -16.5 -1.597 1 96.44 86 THR A CA 1
ATOM 656 C C . THR A 1 86 ? 3.332 -17.422 -2.811 1 96.44 86 THR A C 1
ATOM 658 O O . THR A 1 86 ? 2.479 -18.312 -2.844 1 96.44 86 THR A O 1
ATOM 661 N N . VAL A 1 87 ? 4.254 -17.172 -3.732 1 97.12 87 VAL A N 1
ATOM 662 C CA . VAL A 1 87 ? 4.117 -17.828 -5.035 1 97.12 87 VAL A CA 1
ATOM 663 C C . VAL A 1 87 ? 5.355 -18.656 -5.332 1 97.12 87 VAL A C 1
ATOM 665 O O . VAL A 1 87 ? 6.484 -18.203 -5.141 1 97.12 87 VAL A O 1
ATOM 668 N N . GLU A 1 88 ? 5.133 -19.844 -5.719 1 97.19 88 GLU A N 1
ATOM 669 C CA . GLU A 1 88 ? 6.195 -20.656 -6.289 1 97.19 88 GLU A CA 1
ATOM 670 C C . GLU A 1 88 ? 6.297 -20.453 -7.797 1 97.19 88 GLU A C 1
ATOM 672 O O . GLU A 1 88 ? 5.289 -20.5 -8.508 1 97.19 88 GLU A O 1
ATOM 677 N N . VAL A 1 89 ? 7.523 -20.203 -8.211 1 98 89 VAL A N 1
ATOM 678 C CA . VAL A 1 89 ? 7.77 -20 -9.641 1 98 89 VAL A CA 1
ATOM 679 C C . VAL A 1 89 ? 8.906 -20.922 -10.102 1 98 89 VAL A C 1
ATOM 681 O O . VAL A 1 89 ? 9.656 -21.453 -9.273 1 98 89 VAL A O 1
ATOM 684 N N . ILE A 1 90 ? 8.922 -21.078 -11.422 1 97.81 90 ILE A N 1
ATOM 685 C CA . ILE A 1 90 ? 10.031 -21.781 -12.055 1 97.81 90 ILE A CA 1
ATOM 686 C C . ILE A 1 90 ? 10.914 -20.781 -12.805 1 97.81 90 ILE A C 1
ATOM 688 O O . ILE A 1 90 ? 10.438 -20.062 -13.68 1 97.81 90 ILE A O 1
ATOM 692 N N . ASP A 1 91 ? 12.094 -20.641 -12.438 1 96.38 91 ASP A N 1
ATOM 693 C CA . ASP A 1 91 ? 13.109 -19.797 -13.062 1 96.38 91 ASP A CA 1
ATOM 694 C C . ASP A 1 91 ? 14.234 -20.625 -13.664 1 96.38 91 ASP A C 1
ATOM 696 O O . ASP A 1 91 ? 15.078 -21.156 -12.938 1 96.38 91 ASP A O 1
ATOM 700 N N . ALA A 1 92 ? 14.234 -20.719 -14.945 1 95.31 92 ALA A N 1
ATOM 701 C CA . ALA A 1 92 ? 15.234 -21.516 -15.633 1 95.31 92 ALA A CA 1
ATOM 702 C C . ALA A 1 92 ? 15.281 -22.938 -15.07 1 95.31 92 ALA A C 1
ATOM 704 O O . ALA A 1 92 ? 16.359 -23.438 -14.727 1 95.31 92 ALA A O 1
ATOM 705 N N . GLY A 1 93 ? 14.219 -23.531 -14.836 1 95.81 93 GLY A N 1
ATOM 706 C CA . GLY A 1 93 ? 14.102 -24.922 -14.422 1 95.81 93 GLY A CA 1
ATOM 707 C C . GLY A 1 93 ? 14.164 -25.109 -12.922 1 95.81 93 GLY A C 1
ATOM 708 O O . GLY A 1 93 ? 13.945 -26.219 -12.414 1 95.81 93 GLY A O 1
ATOM 709 N N . LYS A 1 94 ? 14.461 -24.078 -12.195 1 97 94 LYS A N 1
ATOM 710 C CA . LYS A 1 94 ? 14.555 -24.188 -10.742 1 97 94 LYS A CA 1
ATOM 711 C C . LYS A 1 94 ? 13.359 -23.516 -10.07 1 97 94 LYS A C 1
ATOM 713 O O . LYS A 1 94 ? 12.914 -22.438 -10.492 1 97 94 LYS A O 1
ATOM 718 N N . LYS A 1 95 ? 12.961 -24.219 -8.984 1 96.75 95 LYS A N 1
ATOM 719 C CA . LYS A 1 95 ? 11.859 -23.641 -8.219 1 96.75 95 LYS A CA 1
ATOM 720 C C . LYS A 1 95 ? 12.352 -22.531 -7.305 1 96.75 95 LYS A C 1
ATOM 722 O O . LYS A 1 95 ? 13.375 -22.672 -6.629 1 96.75 95 LYS A O 1
ATOM 727 N N . LYS A 1 96 ? 11.609 -21.453 -7.352 1 96.81 96 LYS A N 1
ATOM 728 C CA . LYS A 1 96 ? 11.875 -20.328 -6.457 1 96.81 96 LYS A CA 1
ATOM 729 C C . LYS A 1 96 ? 10.586 -19.828 -5.801 1 96.81 96 LYS A C 1
ATOM 731 O O . LYS A 1 96 ? 9.492 -20.031 -6.344 1 96.81 96 LYS A O 1
ATOM 736 N N . ILE A 1 97 ? 10.766 -19.219 -4.637 1 96.81 97 ILE A N 1
ATOM 737 C CA . ILE A 1 97 ? 9.609 -18.703 -3.906 1 96.81 97 ILE A CA 1
ATOM 738 C C . ILE A 1 97 ? 9.672 -17.172 -3.865 1 96.81 97 ILE A C 1
ATOM 740 O O . ILE A 1 97 ? 10.711 -16.609 -3.549 1 96.81 97 ILE A O 1
ATOM 744 N N . TYR A 1 98 ? 8.57 -16.594 -4.23 1 97.44 98 TYR A N 1
ATOM 745 C CA . TYR A 1 98 ? 8.438 -15.141 -4.242 1 97.44 98 TYR A CA 1
ATOM 746 C C . TYR A 1 98 ? 7.23 -14.703 -3.428 1 97.44 98 TYR A C 1
ATOM 748 O O . TYR A 1 98 ? 6.297 -15.477 -3.215 1 97.44 98 TYR A O 1
ATOM 756 N N . GLU A 1 99 ? 7.324 -13.492 -2.979 1 96.94 99 GLU A N 1
ATOM 757 C CA . GLU A 1 99 ? 6.18 -12.812 -2.377 1 96.94 99 GLU A CA 1
ATOM 758 C C . GLU A 1 99 ? 5.633 -11.734 -3.303 1 96.94 99 GLU A C 1
ATOM 760 O O . GLU A 1 99 ? 6.398 -11 -3.938 1 96.94 99 GLU A O 1
ATOM 765 N N . ALA A 1 100 ? 4.293 -11.688 -3.307 1 97.44 100 ALA A N 1
ATOM 766 C CA . ALA A 1 100 ? 3.621 -10.688 -4.137 1 97.44 100 ALA A CA 1
ATOM 767 C C . ALA A 1 100 ? 2.479 -10.023 -3.379 1 97.44 100 ALA A C 1
ATOM 769 O O . ALA A 1 100 ? 1.822 -10.656 -2.549 1 97.44 100 ALA A O 1
ATOM 770 N N . LYS A 1 101 ? 2.225 -8.742 -3.66 1 96.19 101 LYS A N 1
ATOM 771 C CA . LYS A 1 101 ? 1.044 -8.008 -3.217 1 96.19 101 LYS A CA 1
ATOM 772 C C . LYS A 1 101 ? 0.238 -7.492 -4.402 1 96.19 101 LYS A C 1
ATOM 774 O O . LYS A 1 101 ? 0.74 -6.699 -5.203 1 96.19 101 LYS A O 1
ATOM 779 N N . VAL A 1 102 ? -0.933 -7.957 -4.445 1 97.25 102 VAL A N 1
ATOM 780 C CA . VAL A 1 102 ? -1.817 -7.562 -5.535 1 97.25 102 VAL A CA 1
ATOM 781 C C . VAL A 1 102 ? -3.014 -6.793 -4.98 1 97.25 102 VAL A C 1
ATOM 783 O O . VAL A 1 102 ? -3.73 -7.289 -4.109 1 97.25 102 VAL A O 1
ATOM 786 N N . TRP A 1 103 ? -3.209 -5.586 -5.52 1 95.12 103 TRP A N 1
ATOM 787 C CA . TRP A 1 103 ? -4.336 -4.742 -5.129 1 95.12 103 TRP A CA 1
ATOM 788 C C . TRP A 1 103 ? -5.52 -4.945 -6.07 1 95.12 103 TRP A C 1
ATOM 790 O O . TRP A 1 103 ? -5.375 -4.828 -7.289 1 95.12 103 TRP A O 1
ATOM 800 N N . VAL A 1 104 ? -6.691 -5.258 -5.402 1 94.5 104 VAL A N 1
ATOM 801 C CA . VAL A 1 104 ? -7.875 -5.535 -6.211 1 94.5 104 VAL A CA 1
ATOM 802 C C . VAL A 1 104 ? -9.039 -4.66 -5.742 1 94.5 104 VAL A C 1
ATOM 804 O O . VAL A 1 104 ? -9.273 -4.516 -4.539 1 94.5 104 VAL A O 1
ATOM 807 N N . LYS A 1 105 ? -9.656 -4.02 -6.754 1 92.75 105 LYS A N 1
ATOM 808 C CA . LYS A 1 105 ? -10.93 -3.336 -6.57 1 92.75 105 LYS A CA 1
ATOM 809 C C . LYS A 1 105 ? -12.016 -3.951 -7.449 1 92.75 105 LYS A C 1
ATOM 811 O O . LYS A 1 105 ? -12.219 -3.523 -8.586 1 92.75 105 LYS A O 1
ATOM 816 N N . PRO A 1 106 ? -12.656 -4.887 -6.859 1 90.12 106 PRO A N 1
ATOM 817 C CA . PRO A 1 106 ? -13.594 -5.652 -7.684 1 90.12 106 PRO A CA 1
ATOM 818 C C . PRO A 1 106 ? -14.664 -4.773 -8.328 1 90.12 106 PRO A C 1
ATOM 820 O O . PRO A 1 106 ? -15.078 -5.027 -9.461 1 90.12 106 PRO A O 1
ATOM 823 N N . TRP A 1 107 ? -15.141 -3.732 -7.645 1 89.38 107 TRP A N 1
ATOM 824 C CA . TRP A 1 107 ? -16.219 -2.865 -8.117 1 89.38 107 TRP A CA 1
ATOM 825 C C . TRP A 1 107 ? -15.742 -1.993 -9.273 1 89.38 107 TRP A C 1
ATOM 827 O O . TRP A 1 107 ? -16.562 -1.444 -10.023 1 89.38 107 TRP A O 1
ATOM 837 N N . LEU A 1 108 ? -14.414 -1.895 -9.453 1 90.12 108 LEU A N 1
ATOM 838 C CA . LEU A 1 108 ? -13.844 -1.102 -10.539 1 90.12 108 LEU A CA 1
ATOM 839 C C . LEU A 1 108 ? -13.125 -1.994 -11.547 1 90.12 108 LEU A C 1
ATOM 841 O O . LEU A 1 108 ? -12.453 -1.497 -12.453 1 90.12 108 LEU A O 1
ATOM 845 N N . ASN A 1 109 ? -13.258 -3.301 -11.359 1 91.06 109 ASN A N 1
ATOM 846 C CA . ASN A 1 109 ? -12.508 -4.23 -12.195 1 91.06 109 ASN A CA 1
ATOM 847 C C . ASN A 1 109 ? -11.031 -3.842 -12.289 1 91.06 109 ASN A C 1
ATOM 849 O O . ASN A 1 109 ? -10.453 -3.828 -13.375 1 91.06 109 ASN A O 1
ATOM 853 N N . PHE A 1 110 ? -10.531 -3.484 -11.203 1 93.19 110 PHE A N 1
ATOM 854 C CA . PHE A 1 110 ? -9.156 -3.01 -11.094 1 93.19 110 PHE A CA 1
ATOM 855 C C . PHE A 1 110 ? -8.273 -4.043 -10.398 1 93.19 110 PHE A C 1
ATOM 857 O O . PHE A 1 110 ? -8.695 -4.648 -9.406 1 93.19 110 PHE A O 1
ATOM 864 N N . LYS A 1 111 ? -7.051 -4.285 -10.891 1 95.62 111 LYS A N 1
ATOM 865 C CA . LYS A 1 111 ? -6 -5.023 -10.203 1 95.62 111 LYS A CA 1
ATOM 866 C C . LYS A 1 111 ? -4.617 -4.473 -10.555 1 95.62 111 LYS A C 1
ATOM 868 O O . LYS A 1 111 ? -4.375 -4.082 -11.695 1 95.62 111 LYS A O 1
ATOM 873 N N . GLU A 1 112 ? -3.812 -4.457 -9.562 1 96.38 112 GLU A N 1
ATOM 874 C CA . GLU A 1 112 ? -2.463 -3.939 -9.758 1 96.38 112 GLU A CA 1
ATOM 875 C C . GLU A 1 112 ? -1.456 -4.672 -8.875 1 96.38 112 GLU A C 1
ATOM 877 O O . GLU A 1 112 ? -1.726 -4.93 -7.699 1 96.38 112 GLU A O 1
ATOM 882 N N . LEU A 1 113 ? -0.325 -5.035 -9.484 1 97.56 113 LEU A N 1
ATOM 883 C CA . LEU A 1 113 ? 0.783 -5.594 -8.719 1 97.56 113 LEU A CA 1
ATOM 884 C C . LEU A 1 113 ? 1.544 -4.496 -7.984 1 97.56 113 LEU A C 1
ATOM 886 O O . LEU A 1 113 ? 2.135 -3.617 -8.617 1 97.56 113 LEU A O 1
ATOM 890 N N . GLN A 1 114 ? 1.48 -4.508 -6.719 1 94.12 114 GLN A N 1
ATOM 891 C CA . GLN A 1 114 ? 2.131 -3.467 -5.93 1 94.12 114 GLN A CA 1
ATOM 892 C C . GLN A 1 114 ? 3.559 -3.861 -5.566 1 94.12 114 GLN A C 1
ATOM 894 O O . GLN A 1 114 ? 4.441 -3.006 -5.48 1 94.12 114 GLN A O 1
ATOM 899 N N . GLU A 1 115 ? 3.771 -5.117 -5.27 1 94.88 115 GLU A N 1
ATOM 900 C CA . GLU A 1 115 ? 5.086 -5.617 -4.871 1 94.88 115 GLU A CA 1
ATOM 901 C C . GLU A 1 115 ? 5.316 -7.035 -5.391 1 94.88 115 GLU A C 1
ATOM 903 O O . GLU A 1 115 ? 4.387 -7.84 -5.453 1 94.88 115 GLU A O 1
ATOM 908 N N . PHE A 1 116 ? 6.543 -7.328 -5.762 1 97.19 116 PHE A N 1
ATOM 909 C CA . PHE A 1 116 ? 7 -8.656 -6.164 1 97.19 116 PHE A CA 1
ATOM 910 C C . PHE A 1 116 ? 8.477 -8.844 -5.832 1 97.19 116 PHE A C 1
ATOM 912 O O . PHE A 1 116 ? 9.336 -8.148 -6.371 1 97.19 116 PHE A O 1
ATOM 919 N N . SER A 1 117 ? 8.711 -9.734 -4.906 1 95.62 117 SER A N 1
ATOM 920 C CA . SER A 1 117 ? 10.094 -9.875 -4.469 1 95.62 117 SER A CA 1
ATOM 921 C C . SER A 1 117 ? 10.398 -11.312 -4.062 1 95.62 117 SER A C 1
ATOM 923 O O . SER A 1 117 ? 9.484 -12.086 -3.75 1 95.62 117 SER A O 1
ATOM 925 N N . HIS A 1 118 ? 11.688 -11.711 -4.102 1 94.25 118 HIS A N 1
ATOM 926 C CA . HIS A 1 118 ? 12.086 -13.023 -3.621 1 94.25 118 HIS A CA 1
ATOM 927 C C . HIS A 1 118 ? 11.75 -13.203 -2.146 1 94.25 118 HIS A C 1
ATOM 929 O O . HIS A 1 118 ? 11.922 -12.281 -1.349 1 94.25 118 HIS A O 1
ATOM 935 N N . ALA A 1 119 ? 11.203 -14.484 -2.004 1 85.81 119 ALA A N 1
ATOM 936 C CA . ALA A 1 119 ? 10.922 -14.797 -0.605 1 85.81 119 ALA A CA 1
ATOM 937 C C . ALA A 1 119 ? 12.219 -14.914 0.2 1 85.81 119 ALA A C 1
ATOM 939 O O . ALA A 1 119 ? 13.188 -15.523 -0.255 1 85.81 119 ALA A O 1
ATOM 940 N N . GLY A 1 120 ? 12.477 -14.273 1.261 1 74.75 120 GLY A N 1
ATOM 941 C CA . GLY A 1 120 ? 13.711 -14.211 2.023 1 74.75 120 GLY A CA 1
ATOM 942 C C . GLY A 1 120 ? 14.422 -12.875 1.91 1 74.75 120 GLY A C 1
ATOM 943 O O . GLY A 1 120 ? 15.242 -12.523 2.764 1 74.75 120 GLY A O 1
ATOM 944 N N . ASP A 1 121 ? 14.328 -12.312 0.779 1 55.88 121 ASP A N 1
ATOM 945 C CA . ASP A 1 121 ? 14.938 -10.992 0.65 1 55.88 121 ASP A CA 1
ATOM 946 C C . ASP A 1 121 ? 14.102 -9.93 1.366 1 55.88 121 ASP A C 1
ATOM 948 O O . ASP A 1 121 ? 14.609 -8.852 1.691 1 55.88 121 ASP A O 1
ATOM 952 N N . SER A 1 122 ? 12.875 -10.047 1.468 1 46.97 122 SER A N 1
ATOM 953 C CA . SER A 1 122 ? 12.047 -9.016 2.07 1 46.97 122 SER A CA 1
ATOM 954 C C . SER A 1 122 ? 12.281 -8.914 3.572 1 46.97 122 SER A C 1
ATOM 956 O O . SER A 1 122 ? 11.664 -8.102 4.254 1 46.97 122 SER A O 1
ATOM 958 N N . SER A 1 123 ? 12.891 -9.836 4.238 1 36.28 123 SER A N 1
ATOM 959 C CA . SER A 1 123 ? 13.234 -9.531 5.625 1 36.28 123 SER A CA 1
ATOM 960 C C . SER A 1 123 ? 14.281 -8.422 5.703 1 36.28 123 SER A C 1
ATOM 962 O O . SER A 1 123 ? 15.18 -8.359 4.867 1 36.28 123 SER A O 1
ATOM 964 N N . MET B 1 1 ? -70.375 -2.154 -9.547 1 29.98 1 MET B N 1
ATOM 965 C CA . MET B 1 1 ? -69.312 -2.711 -10.406 1 29.98 1 MET B CA 1
ATOM 966 C C . MET B 1 1 ? -67.938 -2.166 -10.016 1 29.98 1 MET B C 1
ATOM 968 O O . MET B 1 1 ? -67.625 -1.017 -10.328 1 29.98 1 MET B O 1
ATOM 972 N N . VAL B 1 2 ? -67.562 -2.334 -8.695 1 39.06 2 VAL B N 1
ATOM 973 C CA . VAL B 1 2 ? -66.625 -1.703 -7.773 1 39.06 2 VAL B CA 1
ATOM 974 C C . VAL B 1 2 ? -65.188 -2.01 -8.211 1 39.06 2 VAL B C 1
ATOM 976 O O . VAL B 1 2 ? -64.812 -3.176 -8.359 1 39.06 2 VAL B O 1
ATOM 979 N N . SER B 1 3 ? -64.75 -1.184 -9.211 1 34.91 3 SER B N 1
ATOM 980 C CA . SER B 1 3 ? -63.406 -1.277 -9.766 1 34.91 3 SER B CA 1
ATOM 981 C C . SER B 1 3 ? -62.344 -1.315 -8.656 1 34.91 3 SER B C 1
ATOM 983 O O . SER B 1 3 ? -62.438 -0.552 -7.695 1 34.91 3 SER B O 1
ATOM 985 N N . PHE B 1 4 ? -61.625 -2.545 -8.484 1 35.53 4 PHE B N 1
ATOM 986 C CA . PHE B 1 4 ? -60.531 -3.047 -7.648 1 35.53 4 PHE B CA 1
ATOM 987 C C . PHE B 1 4 ? -59.312 -2.174 -7.793 1 35.53 4 PHE B C 1
ATOM 989 O O . PHE B 1 4 ? -58.719 -2.09 -8.875 1 35.53 4 PHE B O 1
ATOM 996 N N . ALA B 1 5 ? -59.281 -0.924 -7.254 1 36.75 5 ALA B N 1
ATOM 997 C CA . ALA B 1 5 ? -58.094 -0.086 -7.105 1 36.75 5 ALA B CA 1
ATOM 998 C C . ALA B 1 5 ? -56.906 -0.906 -6.625 1 36.75 5 ALA B C 1
ATOM 1000 O O . ALA B 1 5 ? -56.938 -1.479 -5.531 1 36.75 5 ALA B O 1
ATOM 1001 N N . GLU B 1 6 ? -56.375 -1.709 -7.566 1 36 6 GLU B N 1
ATOM 1002 C CA . GLU B 1 6 ? -55.156 -2.455 -7.234 1 36 6 GLU B CA 1
ATOM 1003 C C . GLU B 1 6 ? -54.094 -1.551 -6.59 1 36 6 GLU B C 1
ATOM 1005 O O . GLU B 1 6 ? -53.812 -0.473 -7.109 1 36 6 GLU B O 1
ATOM 1010 N N . LYS B 1 7 ? -53.969 -1.609 -5.227 1 40.97 7 LYS B N 1
ATOM 1011 C CA . LYS B 1 7 ? -52.938 -1.105 -4.344 1 40.97 7 LYS B CA 1
ATOM 1012 C C . LYS B 1 7 ? -51.531 -1.454 -4.879 1 40.97 7 LYS B C 1
ATOM 1014 O O . LYS B 1 7 ? -51.25 -2.617 -5.176 1 40.97 7 LYS B O 1
ATOM 1019 N N . THR B 1 8 ? -50.938 -0.553 -5.727 1 38.22 8 THR B N 1
ATOM 1020 C CA . THR B 1 8 ? -49.562 -0.586 -6.148 1 38.22 8 THR B CA 1
ATOM 1021 C C . THR B 1 8 ? -48.625 -0.812 -4.953 1 38.22 8 THR B C 1
ATOM 1023 O O . THR B 1 8 ? -48.594 0.012 -4.039 1 38.22 8 THR B O 1
ATOM 1026 N N . ILE B 1 9 ? -48.406 -2.035 -4.43 1 37.56 9 ILE B N 1
ATOM 1027 C CA . ILE B 1 9 ? -47.438 -2.445 -3.439 1 37.56 9 ILE B CA 1
ATOM 1028 C C . ILE B 1 9 ? -46.031 -2.031 -3.902 1 37.56 9 ILE B C 1
ATOM 1030 O O . ILE B 1 9 ? -45.562 -2.477 -4.949 1 37.56 9 ILE B O 1
ATOM 1034 N N . LEU B 1 10 ? -45.719 -0.746 -3.812 1 37.38 10 LEU B N 1
ATOM 1035 C CA . LEU B 1 10 ? -44.344 -0.314 -3.986 1 37.38 10 LEU B CA 1
ATOM 1036 C C . LEU B 1 10 ? -43.406 -1.132 -3.107 1 37.38 10 LEU B C 1
ATOM 1038 O O . LEU B 1 10 ? -43.531 -1.11 -1.88 1 37.38 10 LEU B O 1
ATOM 1042 N N . ILE B 1 11 ? -43 -2.344 -3.539 1 39.56 11 ILE B N 1
ATOM 1043 C CA . ILE B 1 11 ? -41.906 -3.141 -2.98 1 39.56 11 ILE B CA 1
ATOM 1044 C C . ILE B 1 11 ? -40.656 -2.295 -2.898 1 39.56 11 ILE B C 1
ATOM 1046 O O . ILE B 1 11 ? -40.094 -1.878 -3.926 1 39.56 11 ILE B O 1
ATOM 1050 N N . PHE B 1 12 ? -40.562 -1.368 -1.98 1 42.06 12 PHE B N 1
ATOM 1051 C CA . PHE B 1 12 ? -39.25 -0.79 -1.629 1 42.06 12 PHE B CA 1
ATOM 1052 C C . PHE B 1 12 ? -38.25 -1.881 -1.298 1 42.06 12 PHE B C 1
ATOM 1054 O O . PHE B 1 12 ? -38.406 -2.607 -0.316 1 42.06 12 PHE B O 1
ATOM 1061 N N . SER B 1 13 ? -37.625 -2.525 -2.262 1 39.41 13 SER B N 1
ATOM 1062 C CA . SER B 1 13 ? -36.469 -3.396 -2.092 1 39.41 13 SER B CA 1
ATOM 1063 C C . SER B 1 13 ? -35.406 -2.732 -1.232 1 39.41 13 SER B C 1
ATOM 1065 O O . SER B 1 13 ? -34.844 -1.689 -1.604 1 39.41 13 SER B O 1
ATOM 1067 N N . PHE B 1 14 ? -35.5 -2.779 0.111 1 37.22 14 PHE B N 1
ATOM 1068 C CA . PHE B 1 14 ? -34.406 -2.568 1.061 1 37.22 14 PHE B CA 1
ATOM 1069 C C . PHE B 1 14 ? -33.125 -3.273 0.596 1 37.22 14 PHE B C 1
ATOM 1071 O O . PHE B 1 14 ? -33.094 -4.504 0.558 1 37.22 14 PHE B O 1
ATOM 1078 N N . PHE B 1 15 ? -32.438 -2.666 -0.342 1 35.69 15 PHE B N 1
ATOM 1079 C CA . PHE B 1 15 ? -31.062 -3.109 -0.566 1 35.69 15 PHE B CA 1
ATOM 1080 C C . PHE B 1 15 ? -30.312 -3.287 0.757 1 35.69 15 PHE B C 1
ATOM 1082 O O . PHE B 1 15 ? -30.062 -2.312 1.466 1 35.69 15 PHE B O 1
ATOM 1089 N N . LEU B 1 16 ? -30.578 -4.375 1.491 1 31.72 16 LEU B N 1
ATOM 1090 C CA . LEU B 1 16 ? -29.719 -4.84 2.572 1 31.72 16 LEU B CA 1
ATOM 1091 C C . LEU B 1 16 ? -28.25 -4.672 2.205 1 31.72 16 LEU B C 1
ATOM 1093 O O . LEU B 1 16 ? -27.734 -5.367 1.319 1 31.72 16 LEU B O 1
ATOM 1097 N N . CYS B 1 17 ? -27.828 -3.443 2.287 1 35.31 17 CYS B N 1
ATOM 1098 C CA . CYS B 1 17 ? -26.375 -3.359 2.414 1 35.31 17 CYS B CA 1
ATOM 1099 C C . CYS B 1 17 ? -25.859 -4.332 3.471 1 35.31 17 CYS B C 1
ATOM 1101 O O . CYS B 1 17 ? -26.094 -4.137 4.664 1 35.31 17 CYS B O 1
ATOM 1103 N N . VAL B 1 18 ? -25.953 -5.621 3.232 1 31.06 18 VAL B N 1
ATOM 1104 C CA . VAL B 1 18 ? -25.234 -6.602 4.047 1 31.06 18 VAL B CA 1
ATOM 1105 C C . VAL B 1 18 ? -23.891 -6.035 4.488 1 31.06 18 VAL B C 1
ATOM 1107 O O . VAL B 1 18 ? -22.969 -5.918 3.68 1 31.06 18 VAL B O 1
ATOM 1110 N N . ILE B 1 19 ? -23.953 -5.008 5.266 1 33.25 19 ILE B N 1
ATOM 1111 C CA . ILE B 1 19 ? -22.734 -4.883 6.062 1 33.25 19 ILE B CA 1
ATOM 1112 C C . ILE B 1 19 ? -22.469 -6.191 6.805 1 33.25 19 ILE B C 1
ATOM 1114 O O . ILE B 1 19 ? -23.234 -6.57 7.699 1 33.25 19 ILE B O 1
ATOM 1118 N N . ALA B 1 20 ? -21.953 -7.227 6.188 1 33.53 20 ALA B N 1
ATOM 1119 C CA . ALA B 1 20 ? -21.375 -8.297 6.992 1 33.53 20 ALA B CA 1
ATOM 1120 C C . ALA B 1 20 ? -20.719 -7.746 8.25 1 33.53 20 ALA B C 1
ATOM 1122 O O . ALA B 1 20 ? -19.734 -7.012 8.172 1 33.53 20 ALA B O 1
ATOM 1123 N N . ILE B 1 21 ? -21.438 -7.586 9.234 1 35.81 21 ILE B N 1
ATOM 1124 C CA . ILE B 1 21 ? -21 -7.402 10.617 1 35.81 21 ILE B CA 1
ATOM 1125 C C . ILE B 1 21 ? -19.875 -8.391 10.93 1 35.81 21 ILE B C 1
ATOM 1127 O O . ILE B 1 21 ? -20.094 -9.602 10.898 1 35.81 21 ILE B O 1
ATOM 1131 N N . ALA B 1 22 ? -18.562 -7.992 10.805 1 32.59 22 ALA B N 1
ATOM 1132 C CA . ALA B 1 22 ? -17.422 -8.688 11.414 1 32.59 22 ALA B CA 1
ATOM 1133 C C . ALA B 1 22 ? -17.734 -9.055 12.859 1 32.59 22 ALA B C 1
ATOM 1135 O O . ALA B 1 22 ? -18.375 -8.297 13.586 1 32.59 22 ALA B O 1
ATOM 1136 N N . ASP B 1 23 ? -17.953 -10.336 13.086 1 34.25 23 ASP B N 1
ATOM 1137 C CA . ASP B 1 23 ? -17.875 -10.836 14.461 1 34.25 23 ASP B CA 1
ATOM 1138 C C . ASP B 1 23 ? -16.844 -10.07 15.273 1 34.25 23 ASP B C 1
ATOM 1140 O O . ASP B 1 23 ? -15.711 -9.883 14.82 1 34.25 23 ASP B O 1
ATOM 1144 N N . PRO B 1 24 ? -17.125 -9.344 16.297 1 34.53 24 PRO B N 1
ATOM 1145 C CA . PRO B 1 24 ? -16.266 -8.562 17.203 1 34.53 24 PRO B CA 1
ATOM 1146 C C . PRO B 1 24 ? -15.078 -9.367 17.719 1 34.53 24 PRO B C 1
ATOM 1148 O O . PRO B 1 24 ? -14.078 -8.789 18.141 1 34.53 24 PRO B O 1
ATOM 1151 N N . ASN B 1 25 ? -15.281 -10.57 18.109 1 36.88 25 ASN B N 1
ATOM 1152 C CA . ASN B 1 25 ? -14.234 -11.297 18.828 1 36.88 25 ASN B CA 1
ATOM 1153 C C . ASN B 1 25 ? -12.984 -11.461 17.984 1 36.88 25 ASN B C 1
ATOM 1155 O O . ASN B 1 25 ? -11.984 -12.023 18.453 1 36.88 25 ASN B O 1
ATOM 1159 N N . SER B 1 26 ? -13.016 -11.844 16.734 1 35.88 26 SER B N 1
ATOM 1160 C CA . SER B 1 26 ? -11.727 -11.891 16.062 1 35.88 26 SER B CA 1
ATOM 1161 C C . SER B 1 26 ? -11.039 -10.531 16.078 1 35.88 26 SER B C 1
ATOM 1163 O O . SER B 1 26 ? -11.461 -9.609 15.367 1 35.88 26 SER B O 1
ATOM 1165 N N . MET B 1 27 ? -10.539 -10.188 17.203 1 34.22 27 MET B N 1
ATOM 1166 C CA . MET B 1 27 ? -9.695 -8.992 17.281 1 34.22 27 MET B CA 1
ATOM 1167 C C . MET B 1 27 ? -9.062 -8.695 15.922 1 34.22 27 MET B C 1
ATOM 1169 O O . MET B 1 27 ? -8.188 -9.438 15.469 1 34.22 27 MET B O 1
ATOM 1173 N N . ALA B 1 28 ? -9.82 -8.469 14.945 1 39.25 28 ALA B N 1
ATOM 1174 C CA . ALA B 1 28 ? -9.359 -8.047 13.617 1 39.25 28 ALA B CA 1
ATOM 1175 C C . ALA B 1 28 ? -8.133 -7.145 13.727 1 39.25 28 ALA B C 1
ATOM 1177 O O . ALA B 1 28 ? -8.172 -6.109 14.398 1 39.25 28 ALA B O 1
ATOM 1178 N N . ALA B 1 29 ? -7.004 -7.645 13.898 1 40.19 29 ALA B N 1
ATOM 1179 C CA . ALA B 1 29 ? -5.926 -6.695 13.648 1 40.19 29 ALA B CA 1
ATOM 1180 C C . ALA B 1 29 ? -6.363 -5.605 12.672 1 40.19 29 ALA B C 1
ATOM 1182 O O . ALA B 1 29 ? -7.219 -5.844 11.82 1 40.19 29 ALA B O 1
ATOM 1183 N N . LEU B 1 30 ? -6.379 -4.398 13.141 1 44.38 30 LEU B N 1
ATOM 1184 C CA . LEU B 1 30 ? -6.797 -3.205 12.414 1 44.38 30 LEU B CA 1
ATOM 1185 C C . LEU B 1 30 ? -6.758 -3.441 10.906 1 44.38 30 LEU B C 1
ATOM 1187 O O . LEU B 1 30 ? -7.676 -3.045 10.188 1 44.38 30 LEU B O 1
ATOM 1191 N N . GLY B 1 31 ? -5.73 -3.631 10.305 1 48.09 31 GLY B N 1
ATOM 1192 C CA . GLY B 1 31 ? -5.809 -3.959 8.891 1 48.09 31 GLY B CA 1
ATOM 1193 C C . GLY B 1 31 ? -6.316 -5.367 8.633 1 48.09 31 GLY B C 1
ATOM 1194 O O . GLY B 1 31 ? -5.75 -6.336 9.141 1 48.09 31 GLY B O 1
ATOM 1195 N N . GLY B 1 32 ? -7.82 -5.641 8.602 1 59.12 32 GLY B N 1
ATOM 1196 C CA . GLY B 1 32 ? -8.695 -6.719 8.164 1 59.12 32 GLY B CA 1
ATOM 1197 C C . GLY B 1 32 ? -7.957 -7.832 7.445 1 59.12 32 GLY B C 1
ATOM 1198 O O . GLY B 1 32 ? -8.148 -8.039 6.246 1 59.12 32 GLY B O 1
ATOM 1199 N N . ILE B 1 33 ? -6.918 -8.281 7.957 1 56.88 33 ILE B N 1
ATOM 1200 C CA . ILE B 1 33 ? -6.223 -9.344 7.23 1 56.88 33 ILE B CA 1
ATOM 1201 C C . ILE B 1 33 ? -6.914 -10.68 7.484 1 56.88 33 ILE B C 1
ATOM 1203 O O . ILE B 1 33 ? -7.242 -11.008 8.625 1 56.88 33 ILE B O 1
ATOM 1207 N N . ARG B 1 34 ? -7.387 -11.391 6.504 1 69.5 34 ARG B N 1
ATOM 1208 C CA . ARG B 1 34 ? -7.98 -12.727 6.574 1 69.5 34 ARG B CA 1
ATOM 1209 C C . ARG B 1 34 ? -7.148 -13.734 5.793 1 69.5 34 ARG B C 1
ATOM 1211 O O . ARG B 1 34 ? -6.801 -13.5 4.637 1 69.5 34 ARG B O 1
ATOM 1218 N N . ASP B 1 35 ? -6.75 -14.875 6.516 1 63.62 35 ASP B N 1
ATOM 1219 C CA . ASP B 1 35 ? -6.102 -15.977 5.805 1 63.62 35 ASP B CA 1
ATOM 1220 C C . ASP B 1 35 ? -7.105 -16.734 4.941 1 63.62 35 ASP B C 1
ATOM 1222 O O . ASP B 1 35 ? -8.211 -17.047 5.391 1 63.62 35 ASP B O 1
ATOM 1226 N N . VAL B 1 36 ? -6.863 -16.797 3.725 1 64.5 36 VAL B N 1
ATOM 1227 C CA . VAL B 1 36 ? -7.789 -17.469 2.822 1 64.5 36 VAL B CA 1
ATOM 1228 C C . VAL B 1 36 ? -7.32 -18.906 2.584 1 64.5 36 VAL B C 1
ATOM 1230 O O . VAL B 1 36 ? -7.824 -19.594 1.688 1 64.5 36 VAL B O 1
ATOM 1233 N N . GLU B 1 37 ? -6.613 -19.453 3.529 1 53.06 37 GLU B N 1
ATOM 1234 C CA . GLU B 1 37 ? -6.211 -20.859 3.383 1 53.06 37 GLU B CA 1
ATOM 1235 C C . GLU B 1 37 ? -7.422 -21.781 3.443 1 53.06 37 GLU B C 1
ATOM 1237 O O . GLU B 1 37 ? -8.305 -21.609 4.289 1 53.06 37 GLU B O 1
ATOM 1242 N N . GLY B 1 38 ? -7.832 -22.484 2.119 1 52.09 38 GLY B N 1
ATOM 1243 C CA . GLY B 1 38 ? -8.703 -23.656 2.166 1 52.09 38 GLY B CA 1
ATOM 1244 C C . GLY B 1 38 ? -9.984 -23.469 1.373 1 52.09 38 GLY B C 1
ATOM 1245 O O . GLY B 1 38 ? -10.766 -24.422 1.23 1 52.09 38 GLY B O 1
ATOM 1246 N N . GLU B 1 39 ? -10.312 -22.266 1.139 1 54.22 39 GLU B N 1
ATOM 1247 C CA . GLU B 1 39 ? -11.602 -22.312 0.455 1 54.22 39 GLU B CA 1
ATOM 1248 C C . GLU B 1 39 ? -11.422 -22.469 -1.053 1 54.22 39 GLU B C 1
ATOM 1250 O O . GLU B 1 39 ? -10.586 -21.797 -1.654 1 54.22 39 GLU B O 1
ATOM 1255 N N . ALA B 1 40 ? -11.961 -23.625 -1.6 1 52.09 40 ALA B N 1
ATOM 1256 C CA . ALA B 1 40 ? -11.852 -24 -3.004 1 52.09 40 ALA B CA 1
ATOM 1257 C C . ALA B 1 40 ? -12.062 -22.797 -3.918 1 52.09 40 ALA B C 1
ATOM 1259 O O . ALA B 1 40 ? -11.305 -22.594 -4.867 1 52.09 40 ALA B O 1
ATOM 1260 N N . ALA B 1 41 ? -13.266 -22.25 -3.895 1 52.28 41 ALA B N 1
ATOM 1261 C CA . ALA B 1 41 ? -13.617 -21.109 -4.742 1 52.28 41 ALA B CA 1
ATOM 1262 C C . ALA B 1 41 ? -12.547 -20.031 -4.664 1 52.28 41 ALA B C 1
ATOM 1264 O O . ALA B 1 41 ? -12.164 -19.453 -5.684 1 52.28 41 ALA B O 1
ATOM 1265 N N . ASN B 1 42 ? -11.93 -19.969 -3.6 1 67.12 42 ASN B N 1
ATOM 1266 C CA . ASN B 1 42 ? -10.883 -18.984 -3.338 1 67.12 42 ASN B CA 1
ATOM 1267 C C . ASN B 1 42 ? -9.531 -19.453 -3.885 1 67.12 42 ASN B C 1
ATOM 1269 O O . ASN B 1 42 ? -8.68 -18.625 -4.207 1 67.12 42 ASN B O 1
ATOM 1273 N N . GLY B 1 43 ? -9.836 -20.688 -4.414 1 80.25 43 GLY B N 1
ATOM 1274 C CA . GLY B 1 43 ? -8.609 -21.266 -4.945 1 80.25 43 GLY B CA 1
ATOM 1275 C C . GLY B 1 43 ? -8.32 -20.828 -6.371 1 80.25 43 GLY B C 1
ATOM 1276 O O . GLY B 1 43 ? -7.195 -20.438 -6.684 1 80.25 43 GLY B O 1
ATOM 1277 N N . LEU B 1 44 ? -9.352 -20.844 -7.23 1 87.81 44 LEU B N 1
ATOM 1278 C CA . LEU B 1 44 ? -9.133 -20.469 -8.625 1 87.81 44 LEU B CA 1
ATOM 1279 C C . LEU B 1 44 ? -8.781 -18.984 -8.734 1 87.81 44 LEU B C 1
ATOM 1281 O O . LEU B 1 44 ? -7.898 -18.609 -9.508 1 87.81 44 LEU B O 1
ATOM 1285 N N . GLU B 1 45 ? -9.539 -18.125 -8.102 1 90.62 45 GLU B N 1
ATOM 1286 C CA . GLU B 1 45 ? -9.273 -16.688 -8.109 1 90.62 45 GLU B CA 1
ATOM 1287 C C . GLU B 1 45 ? -7.859 -16.375 -7.613 1 90.62 45 GLU B C 1
ATOM 1289 O O . GLU B 1 45 ? -7.152 -15.562 -8.203 1 90.62 45 GLU B O 1
ATOM 1294 N N . ILE B 1 46 ? -7.523 -17.078 -6.602 1 93.88 46 ILE B N 1
ATOM 1295 C CA . ILE B 1 46 ? -6.207 -16.891 -6 1 93.88 46 ILE B CA 1
ATOM 1296 C C . ILE B 1 46 ? -5.121 -17.312 -6.988 1 93.88 46 ILE B C 1
ATOM 1298 O O . ILE B 1 46 ? -4.109 -16.625 -7.133 1 93.88 46 ILE B O 1
ATOM 1302 N N . GLU B 1 47 ? -5.359 -18.406 -7.625 1 95.12 47 GLU B N 1
ATOM 1303 C CA . GLU B 1 47 ? -4.406 -18.859 -8.633 1 95.12 47 GLU B CA 1
ATOM 1304 C C . GLU B 1 47 ? -4.297 -17.844 -9.773 1 95.12 47 GLU B C 1
ATOM 1306 O O . GLU B 1 47 ? -3.197 -17.578 -10.266 1 95.12 47 GLU B O 1
ATOM 1311 N N . GLN B 1 48 ? -5.398 -17.297 -10.164 1 96.25 48 GLN B N 1
ATOM 1312 C CA . GLN B 1 48 ? -5.391 -16.297 -11.227 1 96.25 48 GLN B CA 1
ATOM 1313 C C . GLN B 1 48 ? -4.633 -15.039 -10.797 1 96.25 48 GLN B C 1
ATOM 1315 O O . GLN B 1 48 ? -3.916 -14.438 -11.594 1 96.25 48 GLN B O 1
ATOM 1320 N N . LEU B 1 49 ? -4.789 -14.648 -9.578 1 97.44 49 LEU B N 1
ATOM 1321 C CA . LEU B 1 49 ? -4.047 -13.5 -9.07 1 97.44 49 LEU B CA 1
ATOM 1322 C C . LEU B 1 49 ? -2.549 -13.789 -9.039 1 97.44 49 LEU B C 1
ATOM 1324 O O . LEU B 1 49 ? -1.735 -12.906 -9.328 1 97.44 49 LEU B O 1
ATOM 1328 N N . GLY B 1 50 ? -2.213 -14.992 -8.656 1 97.56 50 GLY B N 1
ATOM 1329 C CA . GLY B 1 50 ? -0.817 -15.391 -8.719 1 97.56 50 GLY B CA 1
ATOM 1330 C C . GLY B 1 50 ? -0.228 -15.297 -10.109 1 97.56 50 GLY B C 1
ATOM 1331 O O . GLY B 1 50 ? 0.86 -14.742 -10.289 1 97.56 50 GLY B O 1
ATOM 1332 N N . ARG B 1 51 ? -0.932 -15.805 -11.055 1 98.06 51 ARG B N 1
ATOM 1333 C CA . ARG B 1 51 ? -0.484 -15.734 -12.445 1 98.06 51 ARG B CA 1
ATOM 1334 C C . ARG B 1 51 ? -0.332 -14.281 -12.891 1 98.06 51 ARG B C 1
ATOM 1336 O O . ARG B 1 51 ? 0.666 -13.922 -13.523 1 98.06 51 ARG B O 1
ATOM 1343 N N . PHE B 1 52 ? -1.284 -13.539 -12.539 1 98.62 52 PHE B N 1
ATOM 1344 C CA . PHE B 1 52 ? -1.241 -12.117 -12.859 1 98.62 52 PHE B CA 1
ATOM 1345 C C . PHE B 1 52 ? 0.016 -11.469 -12.289 1 98.62 52 PHE B C 1
ATOM 1347 O O . PHE B 1 52 ? 0.675 -10.68 -12.969 1 98.62 52 PHE B O 1
ATOM 1354 N N . ALA B 1 53 ? 0.313 -11.719 -11.117 1 98.5 53 ALA B N 1
ATOM 1355 C CA . ALA B 1 53 ? 1.475 -11.141 -10.445 1 98.5 53 ALA B CA 1
ATOM 1356 C C . ALA B 1 53 ? 2.764 -11.492 -11.188 1 98.5 53 ALA B C 1
ATOM 1358 O O . ALA B 1 53 ? 3.602 -10.617 -11.43 1 98.5 53 ALA B O 1
ATOM 1359 N N . VAL B 1 54 ? 2.887 -12.711 -11.531 1 98.62 54 VAL B N 1
ATOM 1360 C CA . VAL B 1 54 ? 4.09 -13.172 -12.219 1 98.62 54 VAL B CA 1
ATOM 1361 C C . VAL B 1 54 ? 4.176 -12.523 -13.602 1 98.62 54 VAL B C 1
ATOM 1363 O O . VAL B 1 54 ? 5.238 -12.031 -14 1 98.62 54 VAL B O 1
ATOM 1366 N N . ASP B 1 55 ? 3.055 -12.477 -14.312 1 98.44 55 ASP B N 1
ATOM 1367 C CA . ASP B 1 55 ? 3.01 -11.875 -15.641 1 98.44 55 ASP B CA 1
ATOM 1368 C C . ASP B 1 55 ? 3.396 -10.398 -15.586 1 98.44 55 ASP B C 1
ATOM 1370 O O . ASP B 1 55 ? 4.176 -9.922 -16.422 1 98.44 55 ASP B O 1
ATOM 1374 N N . GLN B 1 56 ? 2.854 -9.703 -14.688 1 98.25 56 GLN B N 1
ATOM 1375 C CA . GLN B 1 56 ? 3.148 -8.281 -14.547 1 98.25 56 GLN B CA 1
ATOM 1376 C C . GLN B 1 56 ? 4.621 -8.055 -14.211 1 98.25 56 GLN B C 1
ATOM 1378 O O . GLN B 1 56 ? 5.246 -7.137 -14.734 1 98.25 56 GLN B O 1
ATOM 1383 N N . HIS B 1 57 ? 5.109 -8.852 -13.344 1 98.19 57 HIS B N 1
ATOM 1384 C CA . HIS B 1 57 ? 6.527 -8.758 -13.008 1 98.19 57 HIS B CA 1
ATOM 1385 C C . HIS B 1 57 ? 7.395 -8.992 -14.242 1 98.19 57 HIS B C 1
ATOM 1387 O O . HIS B 1 57 ? 8.344 -8.242 -14.492 1 98.19 57 HIS B O 1
ATOM 1393 N N . ASN B 1 58 ? 7.062 -10.031 -14.922 1 98.19 58 ASN B N 1
ATOM 1394 C CA . ASN B 1 58 ? 7.816 -10.352 -16.125 1 98.19 58 ASN B CA 1
ATOM 1395 C C . ASN B 1 58 ? 7.789 -9.195 -17.125 1 98.19 58 ASN B C 1
ATOM 1397 O O . ASN B 1 58 ? 8.812 -8.852 -17.719 1 98.19 58 ASN B O 1
ATOM 1401 N N . LYS B 1 59 ? 6.645 -8.648 -17.312 1 97.94 59 LYS B N 1
ATOM 1402 C CA . LYS B 1 59 ? 6.484 -7.531 -18.25 1 97.94 59 LYS B CA 1
ATOM 1403 C C . LYS B 1 59 ? 7.324 -6.332 -17.812 1 97.94 59 LYS B C 1
ATOM 1405 O O . LYS B 1 59 ? 7.977 -5.695 -18.641 1 97.94 59 LYS B O 1
ATOM 1410 N N . LYS B 1 60 ? 7.273 -6.027 -16.641 1 96.69 60 LYS B N 1
ATOM 1411 C CA . LYS B 1 60 ? 7.949 -4.844 -16.125 1 96.69 60 LYS B CA 1
ATOM 1412 C C . LYS B 1 60 ? 9.461 -5.043 -16.078 1 96.69 60 LYS B C 1
ATOM 1414 O O . LYS B 1 60 ? 10.227 -4.117 -16.359 1 96.69 60 LYS B O 1
ATOM 1419 N N . GLU B 1 61 ? 9.891 -6.262 -15.68 1 95.81 61 GLU B N 1
ATOM 1420 C CA . GLU B 1 61 ? 11.312 -6.516 -15.469 1 95.81 61 GLU B CA 1
ATOM 1421 C C . GLU B 1 61 ? 11.922 -7.285 -16.641 1 95.81 61 GLU B C 1
ATOM 1423 O O . GLU B 1 61 ? 13.086 -7.676 -16.594 1 95.81 61 GLU B O 1
ATOM 1428 N N . ASN B 1 62 ? 11.258 -7.484 -17.594 1 96.56 62 ASN B N 1
ATOM 1429 C CA . ASN B 1 62 ? 11.711 -8.297 -18.719 1 96.56 62 ASN B CA 1
ATOM 1430 C C . ASN B 1 62 ? 12.266 -9.641 -18.25 1 96.56 62 ASN B C 1
ATOM 1432 O O . ASN B 1 62 ? 13.383 -10.016 -18.625 1 96.56 62 ASN B O 1
ATOM 1436 N N . ALA B 1 63 ? 11.508 -10.219 -17.453 1 96.38 63 ALA B N 1
ATOM 1437 C CA . ALA B 1 63 ? 11.859 -11.531 -16.922 1 96.38 63 ALA B CA 1
ATOM 1438 C C . ALA B 1 63 ? 11.023 -12.633 -17.562 1 96.38 63 ALA B C 1
ATOM 1440 O O . ALA B 1 63 ? 10.086 -12.352 -18.312 1 96.38 63 ALA B O 1
ATOM 1441 N N . LEU B 1 64 ? 11.406 -13.875 -17.328 1 96.19 64 LEU B N 1
ATOM 1442 C CA . LEU B 1 64 ? 10.711 -15.008 -17.922 1 96.19 64 LEU B CA 1
ATOM 1443 C C . LEU B 1 64 ? 10.359 -16.062 -16.859 1 96.19 64 LEU B C 1
ATOM 1445 O O . LEU B 1 64 ? 10.508 -17.25 -17.109 1 96.19 64 LEU B O 1
ATOM 1449 N N . LEU B 1 65 ? 9.961 -15.625 -15.789 1 97.88 65 LEU B N 1
ATOM 1450 C CA . LEU B 1 65 ? 9.516 -16.547 -14.75 1 97.88 65 LEU B CA 1
ATOM 1451 C C . LEU B 1 65 ? 8.258 -17.281 -15.188 1 97.88 65 LEU B C 1
ATOM 1453 O O . LEU B 1 65 ? 7.383 -16.703 -15.836 1 97.88 65 LEU B O 1
ATOM 1457 N N . GLU B 1 66 ? 8.18 -18.516 -14.781 1 98.19 66 GLU B N 1
ATOM 1458 C CA . GLU B 1 66 ? 6.977 -19.312 -15.023 1 98.19 66 GLU B CA 1
ATOM 1459 C C . GLU B 1 66 ? 6.195 -19.531 -13.734 1 98.19 66 GLU B C 1
ATOM 1461 O O . GLU B 1 66 ? 6.758 -19.969 -12.727 1 98.19 66 GLU B O 1
ATOM 1466 N N . PHE B 1 67 ? 4.906 -19.266 -13.812 1 98.31 67 PHE B N 1
ATOM 1467 C CA . PHE B 1 67 ? 4.051 -19.469 -12.648 1 98.31 67 PHE B CA 1
ATOM 1468 C C . PHE B 1 67 ? 3.865 -20.953 -12.375 1 98.31 67 PHE B C 1
ATOM 1470 O O . PHE B 1 67 ? 3.594 -21.734 -13.297 1 98.31 67 PHE B O 1
ATOM 1477 N N . ALA B 1 68 ? 4.023 -21.312 -11.109 1 97.5 68 ALA B N 1
ATOM 1478 C CA . ALA B 1 68 ? 3.74 -22.703 -10.734 1 97.5 68 ALA B CA 1
ATOM 1479 C C . ALA B 1 68 ? 2.477 -22.781 -9.883 1 97.5 68 ALA B C 1
ATOM 1481 O O . ALA B 1 68 ? 1.468 -23.344 -10.312 1 97.5 68 ALA B O 1
ATOM 1482 N N . ARG B 1 69 ? 2.541 -22.203 -8.617 1 95.88 69 ARG B N 1
ATOM 1483 C CA . ARG B 1 69 ? 1.376 -22.234 -7.738 1 95.88 69 ARG B CA 1
ATOM 1484 C C . ARG B 1 69 ? 1.471 -21.172 -6.66 1 95.88 69 ARG B C 1
ATOM 1486 O O . ARG B 1 69 ? 2.543 -20.609 -6.43 1 95.88 69 ARG B O 1
ATOM 1493 N N . VAL B 1 70 ? 0.309 -20.984 -6.043 1 96.19 70 VAL B N 1
ATOM 1494 C CA . VAL B 1 70 ? 0.273 -20.156 -4.836 1 96.19 70 VAL B CA 1
ATOM 1495 C C . VAL B 1 70 ? 0.364 -21.047 -3.6 1 96.19 70 VAL B C 1
ATOM 1497 O O . VAL B 1 70 ? -0.422 -21.984 -3.443 1 96.19 70 VAL B O 1
ATOM 1500 N N . ILE B 1 71 ? 1.338 -20.688 -2.734 1 93.75 71 ILE B N 1
ATOM 1501 C CA . ILE B 1 71 ? 1.553 -21.5 -1.537 1 93.75 71 ILE B CA 1
ATOM 1502 C C . ILE B 1 71 ? 0.743 -20.922 -0.377 1 93.75 71 ILE B C 1
ATOM 1504 O O . ILE B 1 71 ? 0.305 -21.656 0.509 1 93.75 71 ILE B O 1
ATOM 1508 N N . LYS B 1 72 ? 0.646 -19.703 -0.352 1 92 72 LYS B N 1
ATOM 1509 C CA . LYS B 1 72 ? -0.052 -18.984 0.714 1 92 72 LYS B CA 1
ATOM 1510 C C . LYS B 1 72 ? -0.749 -17.75 0.176 1 92 72 LYS B C 1
ATOM 1512 O O . LYS B 1 72 ? -0.224 -17.062 -0.709 1 92 72 LYS B O 1
ATOM 1517 N N . ALA B 1 73 ? -1.947 -17.516 0.76 1 92.88 73 ALA B N 1
ATOM 1518 C CA . ALA B 1 73 ? -2.707 -16.328 0.382 1 92.88 73 ALA B CA 1
ATOM 1519 C C . ALA B 1 73 ? -3.385 -15.703 1.597 1 92.88 73 ALA B C 1
ATOM 1521 O O . ALA B 1 73 ? -4.031 -16.406 2.383 1 92.88 73 ALA B O 1
ATOM 1522 N N . ARG B 1 74 ? -3.203 -14.422 1.713 1 91.25 74 ARG B N 1
ATOM 1523 C CA . ARG B 1 74 ? -3.871 -13.641 2.748 1 91.25 74 ARG B CA 1
ATOM 1524 C C . ARG B 1 74 ? -4.512 -12.383 2.162 1 91.25 74 ARG B C 1
ATOM 1526 O O . ARG B 1 74 ? -3.926 -11.727 1.299 1 91.25 74 ARG B O 1
ATOM 1533 N N . GLU B 1 75 ? -5.652 -12.156 2.652 1 90.19 75 GLU B N 1
ATOM 1534 C CA . GLU B 1 75 ? -6.387 -10.977 2.199 1 90.19 75 GLU B CA 1
ATOM 1535 C C . GLU B 1 75 ? -6.457 -9.922 3.297 1 90.19 75 GLU B C 1
ATOM 1537 O O . GLU B 1 75 ? -6.656 -10.25 4.469 1 90.19 75 GLU B O 1
ATOM 1542 N N . GLN B 1 76 ? -6.289 -8.648 2.865 1 87.12 76 GLN B N 1
ATOM 1543 C CA . GLN B 1 76 ? -6.395 -7.5 3.758 1 87.12 76 GLN B CA 1
ATOM 1544 C C . GLN B 1 76 ? -7.297 -6.422 3.168 1 87.12 76 GLN B C 1
ATOM 1546 O O . GLN B 1 76 ? -7.059 -5.945 2.057 1 87.12 76 GLN B O 1
ATOM 1551 N N . VAL B 1 77 ? -8.281 -6.199 3.934 1 86.38 77 VAL B N 1
ATOM 1552 C CA . VAL B 1 77 ? -9.125 -5.094 3.496 1 86.38 77 VAL B CA 1
ATOM 1553 C C . VAL B 1 77 ? -8.383 -3.773 3.668 1 86.38 77 VAL B C 1
ATOM 1555 O O . VAL B 1 77 ? -7.945 -3.439 4.77 1 86.38 77 VAL B O 1
ATOM 1558 N N . VAL B 1 78 ? -8.203 -3.145 2.529 1 88.38 78 VAL B N 1
ATOM 1559 C CA . VAL B 1 78 ? -7.535 -1.846 2.539 1 88.38 78 VAL B CA 1
ATOM 1560 C C . VAL B 1 78 ? -8.57 -0.736 2.34 1 88.38 78 VAL B C 1
ATOM 1562 O O . VAL B 1 78 ? -9.305 -0.736 1.353 1 88.38 78 VAL B O 1
ATOM 1565 N N . ALA B 1 79 ? -8.719 0.17 3.357 1 88.12 79 ALA B N 1
ATOM 1566 C CA . ALA B 1 79 ? -9.633 1.306 3.311 1 88.12 79 ALA B CA 1
ATOM 1567 C C . ALA B 1 79 ? -9.023 2.531 3.986 1 88.12 79 ALA B C 1
ATOM 1569 O O . ALA B 1 79 ? -8.242 2.402 4.926 1 88.12 79 ALA B O 1
ATOM 1570 N N . GLY B 1 80 ? -9.406 3.662 3.461 1 91.5 80 GLY B N 1
ATOM 1571 C CA . GLY B 1 80 ? -8.93 4.91 4.035 1 91.5 80 GLY B CA 1
ATOM 1572 C C . GLY B 1 80 ? -8.289 5.828 3.012 1 91.5 80 GLY B C 1
ATOM 1573 O O . GLY B 1 80 ? -8.734 5.898 1.865 1 91.5 80 GLY B O 1
ATOM 1574 N N . THR B 1 81 ? -7.293 6.547 3.529 1 92.19 81 THR B N 1
ATOM 1575 C CA . THR B 1 81 ? -6.609 7.504 2.664 1 92.19 81 THR B CA 1
ATOM 1576 C C . THR B 1 81 ? -5.098 7.363 2.793 1 92.19 81 THR B C 1
ATOM 1578 O O . THR B 1 81 ? -4.57 7.27 3.902 1 92.19 81 THR B O 1
ATOM 1581 N N . MET B 1 82 ? -4.48 7.27 1.632 1 93.06 82 MET B N 1
ATOM 1582 C CA . MET B 1 82 ? -3.023 7.348 1.57 1 93.06 82 MET B CA 1
ATOM 1583 C C . MET B 1 82 ? -2.564 8.773 1.29 1 93.06 82 MET B C 1
ATOM 1585 O O . MET B 1 82 ? -2.932 9.359 0.271 1 93.06 82 MET B O 1
ATOM 1589 N N . HIS B 1 83 ? -1.818 9.289 2.229 1 94.5 83 HIS B N 1
ATOM 1590 C CA . HIS B 1 83 ? -1.248 10.625 2.047 1 94.5 83 HIS B CA 1
ATOM 1591 C C . HIS B 1 83 ? 0.197 10.539 1.567 1 94.5 83 HIS B C 1
ATOM 1593 O O . HIS B 1 83 ? 1.07 10.055 2.291 1 94.5 83 HIS B O 1
ATOM 1599 N N . HIS B 1 84 ? 0.405 11 0.385 1 95.62 84 HIS B N 1
ATOM 1600 C CA . HIS B 1 84 ? 1.754 11.156 -0.147 1 95.62 84 HIS B CA 1
ATOM 1601 C C . HIS B 1 84 ? 2.314 12.539 0.178 1 95.62 84 HIS B C 1
ATOM 1603 O O . HIS B 1 84 ? 1.814 13.547 -0.321 1 95.62 84 HIS B O 1
ATOM 1609 N N . LEU B 1 85 ? 3.348 12.516 0.94 1 95.88 85 LEU B N 1
ATOM 1610 C CA . LEU B 1 85 ? 3.877 13.789 1.412 1 95.88 85 LEU B CA 1
ATOM 1611 C C . LEU B 1 85 ? 5.316 13.977 0.955 1 95.88 85 LEU B C 1
ATOM 1613 O O . LEU B 1 85 ? 6.105 13.031 0.958 1 95.88 85 LEU B O 1
ATOM 1617 N N . THR B 1 86 ? 5.633 15.148 0.532 1 96.38 86 THR B N 1
ATOM 1618 C CA . THR B 1 86 ? 7.008 15.617 0.467 1 96.38 86 THR B CA 1
ATOM 1619 C C . THR B 1 86 ? 7.328 16.516 1.659 1 96.38 86 THR B C 1
ATOM 1621 O O . THR B 1 86 ? 6.688 17.547 1.852 1 96.38 86 THR B O 1
ATOM 1624 N N . VAL B 1 87 ? 8.359 16.078 2.371 1 97.06 87 VAL B N 1
ATOM 1625 C CA . VAL B 1 87 ? 8.625 16.719 3.658 1 97.06 87 VAL B CA 1
ATOM 1626 C C . VAL B 1 87 ? 10.039 17.281 3.668 1 97.06 87 VAL B C 1
ATOM 1628 O O . VAL B 1 87 ? 10.992 16.609 3.26 1 97.06 87 VAL B O 1
ATOM 1631 N N . GLU B 1 88 ? 10.148 18.484 4.066 1 97.12 88 GLU B N 1
ATOM 1632 C CA . GLU B 1 88 ? 11.445 19.062 4.383 1 97.12 88 GLU B CA 1
ATOM 1633 C C . GLU B 1 88 ? 11.82 18.828 5.84 1 97.12 88 GLU B C 1
ATOM 1635 O O . GLU B 1 88 ? 11.008 19.062 6.738 1 97.12 88 GLU B O 1
ATOM 1640 N N . VAL B 1 89 ? 13.031 18.297 5.988 1 97.94 89 VAL B N 1
ATOM 1641 C CA . VAL B 1 89 ? 13.523 18.047 7.336 1 97.94 89 VAL B CA 1
ATOM 1642 C C . VAL B 1 89 ? 14.883 18.703 7.527 1 97.94 89 VAL B C 1
ATOM 1644 O O . VAL B 1 89 ? 15.539 19.078 6.551 1 97.94 89 VAL B O 1
ATOM 1647 N N . ILE B 1 90 ? 15.203 18.828 8.828 1 97.75 90 ILE B N 1
ATOM 1648 C CA . ILE B 1 90 ? 16.547 19.281 9.203 1 97.75 90 ILE B CA 1
ATOM 1649 C C . ILE B 1 90 ? 17.328 18.109 9.781 1 97.75 90 ILE B C 1
ATOM 1651 O O . ILE B 1 90 ? 16.922 17.5 10.773 1 97.75 90 ILE B O 1
ATOM 1655 N N . ASP B 1 91 ? 18.375 17.734 9.172 1 96.38 91 ASP B N 1
ATOM 1656 C CA . ASP B 1 91 ? 19.297 16.688 9.602 1 96.38 91 ASP B CA 1
ATOM 1657 C C . ASP B 1 91 ? 20.672 17.266 9.93 1 96.38 91 ASP B C 1
ATOM 1659 O O . ASP B 1 91 ? 21.438 17.609 9.031 1 96.38 91 ASP B O 1
ATOM 1663 N N . ALA B 1 92 ? 20.953 17.328 11.188 1 95.12 92 ALA B N 1
ATOM 1664 C CA . ALA B 1 92 ? 22.219 17.891 11.6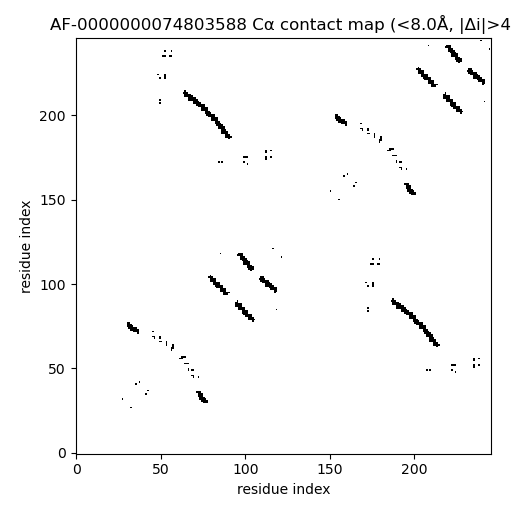41 1 95.12 92 ALA B CA 1
ATOM 1665 C C . ALA B 1 92 ? 22.438 19.281 11.039 1 95.12 92 ALA B C 1
ATOM 1667 O O . ALA B 1 92 ? 23.484 19.562 10.477 1 95.12 92 ALA B O 1
ATOM 1668 N N . GLY B 1 93 ? 21.469 20.109 11.023 1 95.5 93 GLY B N 1
ATOM 1669 C CA . GLY B 1 93 ? 21.562 21.5 10.609 1 95.5 93 GLY B CA 1
ATOM 1670 C C . GLY B 1 93 ? 21.344 21.688 9.125 1 95.5 93 GLY B C 1
ATOM 1671 O O . GLY B 1 93 ? 21.25 22.812 8.641 1 95.5 93 GLY B O 1
ATOM 1672 N N . LYS B 1 94 ? 21.281 20.625 8.367 1 96.88 94 LYS B N 1
ATOM 1673 C CA . LYS B 1 94 ? 21.078 20.734 6.926 1 96.88 94 LYS B CA 1
ATOM 1674 C C . LYS B 1 94 ? 19.672 20.328 6.527 1 96.88 94 LYS B C 1
ATOM 1676 O O . LYS B 1 94 ? 19.109 19.359 7.062 1 96.88 94 LYS B O 1
ATOM 1681 N N . LYS B 1 95 ? 19.203 21.125 5.543 1 96.75 95 LYS B N 1
ATOM 1682 C CA . LYS B 1 95 ? 17.875 20.812 5.031 1 96.75 95 LYS B CA 1
ATOM 1683 C C . LYS B 1 95 ? 17.938 19.625 4.062 1 96.75 95 LYS B C 1
ATOM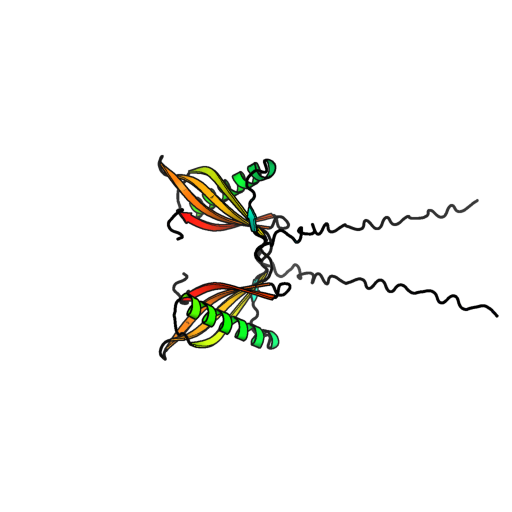 1685 O O . LYS B 1 95 ? 18.812 19.578 3.193 1 96.75 95 LYS B O 1
ATOM 1690 N N . LYS B 1 96 ? 17.016 18.719 4.293 1 96.88 96 LYS B N 1
ATOM 1691 C CA . LYS B 1 96 ? 16.844 17.578 3.391 1 96.88 96 LYS B CA 1
ATOM 1692 C C . LYS B 1 96 ? 15.383 17.359 3.029 1 96.88 96 LYS B C 1
ATOM 1694 O O . LYS B 1 96 ? 14.492 17.766 3.779 1 96.88 96 LYS B O 1
ATOM 1699 N N . ILE B 1 97 ? 15.188 16.766 1.872 1 96.81 97 ILE B N 1
ATOM 1700 C CA . ILE B 1 97 ? 13.836 16.5 1.41 1 96.81 97 ILE B CA 1
ATOM 1701 C C . ILE B 1 97 ? 13.578 14.992 1.398 1 96.81 97 ILE B C 1
ATOM 1703 O O . ILE B 1 97 ? 14.398 14.219 0.895 1 96.81 97 ILE B O 1
ATOM 1707 N N . TYR B 1 98 ? 12.477 14.641 1.993 1 97.5 98 TYR B N 1
ATOM 1708 C CA . TYR B 1 98 ? 12.062 13.242 2.07 1 97.5 98 TYR B CA 1
ATOM 1709 C C . TYR B 1 98 ? 10.648 13.07 1.531 1 97.5 98 TYR B C 1
ATOM 1711 O O . TYR B 1 98 ? 9.867 14.023 1.491 1 97.5 98 TYR B O 1
ATOM 1719 N N . GLU B 1 99 ? 10.398 11.867 1.1 1 96.94 99 GLU B N 1
ATOM 1720 C CA . GLU B 1 99 ? 9.047 11.445 0.76 1 96.94 99 GLU B CA 1
ATOM 1721 C C . GLU B 1 99 ? 8.492 10.477 1.804 1 96.94 99 GLU B C 1
ATOM 1723 O O . GLU B 1 99 ? 9.211 9.602 2.287 1 96.94 99 GLU B O 1
ATOM 1728 N N . ALA B 1 100 ? 7.207 10.703 2.08 1 97.44 100 ALA B N 1
ATOM 1729 C CA . ALA B 1 100 ? 6.535 9.844 3.055 1 97.44 100 ALA B CA 1
ATOM 1730 C C . ALA B 1 100 ? 5.152 9.438 2.561 1 97.44 100 ALA B C 1
ATOM 1732 O O . ALA B 1 100 ? 4.48 10.195 1.862 1 97.44 100 ALA B O 1
ATOM 1733 N N . LYS B 1 101 ? 4.691 8.227 2.928 1 96.12 101 LYS B N 1
ATOM 1734 C CA . LYS B 1 101 ? 3.324 7.75 2.748 1 96.12 101 LYS B CA 1
ATOM 1735 C C . LYS B 1 101 ? 2.691 7.387 4.086 1 96.12 101 LYS B C 1
ATOM 1737 O O . LYS B 1 101 ? 3.172 6.488 4.781 1 96.12 101 LYS B O 1
ATOM 1742 N N . VAL B 1 102 ? 1.664 8.086 4.355 1 97.25 102 VAL B N 1
ATOM 1743 C CA . VAL B 1 102 ? 0.96 7.855 5.613 1 97.25 102 VAL B CA 1
ATOM 1744 C C . VAL B 1 102 ? -0.453 7.352 5.332 1 97.25 102 VAL B C 1
ATOM 1746 O O . VAL B 1 102 ? -1.216 8 4.609 1 97.25 102 VAL B O 1
ATOM 1749 N N . TRP B 1 103 ? -0.757 6.195 5.938 1 95.19 103 TRP B N 1
ATOM 1750 C CA . TRP B 1 103 ? -2.084 5.605 5.809 1 95.19 103 TRP B CA 1
ATOM 1751 C C . TRP B 1 103 ? -2.982 6.027 6.965 1 95.19 103 TRP B C 1
ATOM 1753 O O . TRP B 1 103 ? -2.617 5.871 8.133 1 95.19 103 TRP B O 1
ATOM 1763 N N . VAL B 1 104 ? -4.195 6.578 6.539 1 94.44 104 VAL B N 1
ATOM 1764 C CA . VAL B 1 104 ? -5.109 7.074 7.566 1 94.44 104 VAL B CA 1
ATOM 1765 C C . VAL B 1 104 ? -6.492 6.457 7.367 1 94.44 104 VAL B C 1
ATOM 1767 O O . VAL B 1 104 ? -6.992 6.383 6.242 1 94.44 104 VAL B O 1
ATOM 1770 N N . LYS B 1 105 ? -7.008 5.961 8.508 1 92.62 105 LYS B N 1
ATOM 1771 C CA . LYS B 1 105 ? -8.406 5.547 8.609 1 92.62 105 LYS B CA 1
ATOM 1772 C C . LYS B 1 105 ? -9.141 6.355 9.672 1 92.62 105 LYS B C 1
ATOM 1774 O O . LYS B 1 105 ? -9.18 5.961 10.844 1 92.62 105 LYS B O 1
ATOM 1779 N N . PRO B 1 106 ? -9.695 7.414 9.203 1 90.12 106 PRO B N 1
ATOM 1780 C CA . PRO B 1 106 ? -10.273 8.336 10.18 1 90.12 106 PRO B CA 1
ATOM 1781 C C . PRO B 1 106 ? -11.344 7.68 11.047 1 90.12 106 PRO B C 1
ATOM 1783 O O . PRO B 1 106 ? -11.461 7.992 12.234 1 90.12 106 PRO B O 1
ATOM 1786 N N 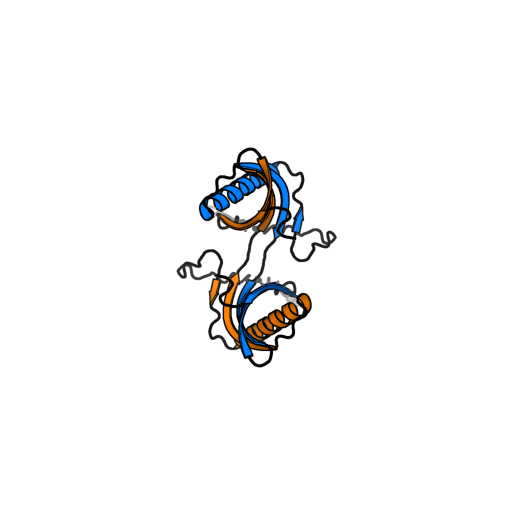. TRP B 1 107 ? -12.141 6.754 10.5 1 88.94 107 TRP B N 1
ATOM 1787 C CA . TRP B 1 107 ? -13.242 6.113 11.203 1 88.94 107 TRP B CA 1
ATOM 1788 C C . TRP B 1 107 ? -12.727 5.148 12.266 1 88.94 107 TRP B C 1
ATOM 1790 O O . TRP B 1 107 ? -13.469 4.762 13.18 1 88.94 107 TRP B O 1
ATOM 1800 N N . LEU B 1 108 ? -11.438 4.797 12.172 1 89.94 108 LEU B N 1
ATOM 1801 C CA . LEU B 1 108 ? -10.836 3.889 13.141 1 89.94 108 LEU B CA 1
ATOM 1802 C C . LEU B 1 108 ? -9.758 4.602 13.953 1 89.94 108 LEU B C 1
ATOM 1804 O O . LEU B 1 108 ? -9.023 3.965 14.719 1 89.94 108 LEU B O 1
ATOM 1808 N N . ASN B 1 109 ? -9.648 5.918 13.758 1 91.06 109 ASN B N 1
ATOM 1809 C CA . ASN B 1 109 ? -8.578 6.664 14.398 1 91.06 109 ASN B CA 1
ATOM 1810 C C . ASN B 1 109 ? -7.223 5.98 14.203 1 91.06 109 ASN B C 1
ATOM 1812 O O . ASN B 1 109 ? -6.453 5.84 15.156 1 91.06 109 ASN B O 1
ATOM 1816 N N . PHE B 1 110 ? -7.043 5.559 13.062 1 93.06 110 PHE B N 1
ATOM 1817 C CA . PHE B 1 110 ? -5.844 4.812 12.695 1 93.06 110 PHE B CA 1
ATOM 1818 C C . PHE B 1 110 ? -4.938 5.652 11.797 1 93.06 110 PHE B C 1
ATOM 1820 O O . PHE B 1 110 ? -5.418 6.34 10.891 1 93.06 110 PHE B O 1
ATOM 1827 N N . LYS B 1 111 ? -3.613 5.609 12.008 1 95.56 111 LYS B N 1
ATOM 1828 C CA . LYS B 1 111 ? -2.598 6.125 11.102 1 95.56 111 LYS B CA 1
ATOM 1829 C C . LYS B 1 111 ? -1.317 5.301 11.18 1 95.56 111 LYS B C 1
ATOM 1831 O O . LYS B 1 111 ? -0.933 4.844 12.258 1 95.56 111 LYS B O 1
ATOM 1836 N N . GLU B 1 112 ? -0.734 5.137 10.039 1 96.25 112 GLU B N 1
ATOM 1837 C CA . GLU B 1 112 ? 0.496 4.355 9.969 1 96.25 112 GLU B CA 1
ATOM 1838 C C . GLU B 1 112 ? 1.427 4.883 8.883 1 96.25 112 GLU B C 1
ATOM 1840 O O . GLU B 1 112 ? 0.979 5.215 7.785 1 96.25 112 GLU B O 1
ATOM 1845 N N . LEU B 1 113 ? 2.705 5.004 9.25 1 97.62 113 LEU B N 1
ATOM 1846 C CA . LEU B 1 113 ? 3.721 5.344 8.258 1 97.62 113 LEU B CA 1
ATOM 1847 C C . LEU B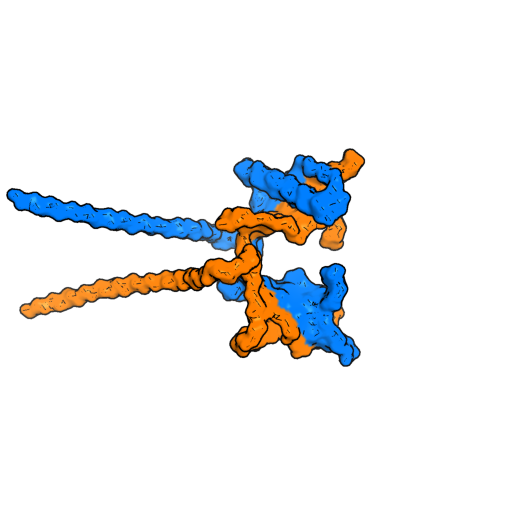 1 113 ? 4.078 4.129 7.41 1 97.62 113 LEU B C 1
ATOM 1849 O O . LEU B 1 113 ? 4.609 3.141 7.926 1 97.62 113 LEU B O 1
ATOM 1853 N N . GLN B 1 114 ? 3.748 4.168 6.176 1 94.25 114 GLN B N 1
ATOM 1854 C CA . GLN B 1 114 ? 4 3.031 5.297 1 94.25 114 GLN B CA 1
ATOM 1855 C C . GLN B 1 114 ? 5.375 3.137 4.645 1 94.25 114 GLN B C 1
ATOM 1857 O O . GLN B 1 114 ? 6.031 2.121 4.402 1 94.25 114 GLN B O 1
ATOM 1862 N N . GLU B 1 115 ? 5.762 4.332 4.277 1 95 115 GLU B N 1
ATOM 1863 C CA . GLU B 1 115 ? 7.039 4.562 3.607 1 95 115 GLU B CA 1
ATOM 1864 C C . GLU B 1 115 ? 7.652 5.891 4.031 1 95 115 GLU B C 1
ATOM 1866 O O . GLU B 1 115 ? 6.938 6.867 4.27 1 95 115 GLU B O 1
ATOM 1871 N N . PHE B 1 116 ? 8.969 5.93 4.129 1 97.19 116 PHE B N 1
ATOM 1872 C CA . PHE B 1 116 ? 9.758 7.129 4.402 1 97.19 116 PHE B CA 1
ATOM 1873 C C . PHE B 1 116 ? 11.133 7.027 3.766 1 97.19 116 PHE B C 1
ATOM 1875 O O . PHE B 1 116 ? 11.93 6.156 4.133 1 97.19 116 PHE B O 1
ATOM 1882 N N . SER B 1 117 ? 11.359 7.867 2.785 1 95.62 117 SER B N 1
ATOM 1883 C CA . SER B 1 117 ? 12.625 7.738 2.07 1 95.62 117 SER B CA 1
ATOM 1884 C C . SER B 1 117 ? 13.117 9.094 1.578 1 95.62 117 SER B C 1
ATOM 1886 O O . SER B 1 117 ? 12.336 10.039 1.451 1 95.62 117 SER B O 1
ATOM 1888 N N . HIS B 1 118 ? 14.438 9.219 1.338 1 94.25 118 HIS B N 1
ATOM 1889 C CA . HIS B 1 118 ? 15 10.438 0.76 1 94.25 118 HIS B CA 1
ATOM 1890 C C . HIS B 1 118 ? 14.406 10.711 -0.621 1 94.25 118 HIS B C 1
ATOM 1892 O O . HIS B 1 118 ? 14.219 9.789 -1.415 1 94.25 118 HIS B O 1
ATOM 1898 N N . ALA B 1 119 ? 14.117 12.086 -0.683 1 85.19 119 ALA B N 1
ATOM 1899 C CA . ALA B 1 119 ? 13.633 12.477 -2.004 1 85.19 119 ALA B CA 1
ATOM 1900 C C . ALA B 1 119 ? 14.742 12.359 -3.051 1 85.19 119 ALA B C 1
ATOM 1902 O O . ALA B 1 119 ? 15.883 12.75 -2.805 1 85.19 119 ALA B O 1
ATOM 1903 N N . GLY B 1 120 ? 14.68 11.68 -4.109 1 74.44 120 GLY B N 1
ATOM 1904 C CA . GLY B 1 120 ? 15.703 11.398 -5.102 1 74.44 120 GLY B CA 1
ATOM 1905 C C . GLY B 1 120 ? 16.141 9.945 -5.102 1 74.44 120 GLY B C 1
ATOM 1906 O O . GLY B 1 120 ? 16.703 9.461 -6.086 1 74.44 120 GLY B O 1
ATOM 1907 N N . ASP B 1 121 ? 16.172 9.391 -3.971 1 55.59 121 ASP B N 1
ATOM 1908 C CA . ASP B 1 121 ? 16.516 7.977 -3.945 1 55.59 121 ASP B CA 1
ATOM 1909 C C . ASP B 1 121 ? 15.375 7.117 -4.477 1 55.59 121 ASP B C 1
ATOM 1911 O O . ASP B 1 121 ? 15.586 5.98 -4.906 1 55.59 121 ASP B O 1
ATOM 1915 N N . SER B 1 122 ? 14.195 7.469 -4.309 1 46.59 122 SER B N 1
ATOM 1916 C CA . SER B 1 122 ? 13.086 6.621 -4.73 1 46.59 122 SER B CA 1
ATOM 1917 C C . SER B 1 122 ? 12.992 6.551 -6.25 1 46.59 122 SER B C 1
ATOM 1919 O O . SER B 1 122 ? 12.133 5.859 -6.793 1 46.59 122 SER B O 1
ATOM 1921 N N . SER B 1 123 ? 13.539 7.441 -7.031 1 35.97 123 SER B N 1
ATOM 1922 C CA . SER B 1 123 ? 13.531 7.16 -8.461 1 35.97 123 SER B CA 1
ATOM 1923 C C . SER B 1 123 ? 14.383 5.941 -8.797 1 35.97 123 SER B C 1
ATOM 1925 O O . SER B 1 123 ? 15.438 5.73 -8.188 1 35.97 123 SER B O 1
#

Organism: Zingiber officinale (NCBI:txid94328)

Radius of gyration: 25.06 Å; Cα contacts (8 Å, |Δi|>4): 388; chains: 2; bounding box: 92×51×46 Å

Secondary structure (DSSP, 8-state):
-----------------------TTS---SS-EEE-TT-HHHHHHHHHHHHHHHHHHHHHHT---EEEEEEEEEEEEEEEEEEEEEEEEEETTEEEEEEEEEEEEGGGTEEEEEEEEETTT--/-----------------------TTS---SS-EEE-TT-SHHHHHHHHHHHHHHHHHHHHHT---EEEEEEEEEEEEEEEEEEEEEEEEEETTEEEEEEEEEEEEGGGTEEEEEEEEETTT--

Foldseek 3Di:
DDPPPPPPPPPPPPPPPPPVPPDPPPPCPPQNKAWPPPDPVCQVVVFVVQQVVVVVCCVVVVDDDDDDGDPTDMDTDDDADWDWDWDWDADPNDIFIKIWIWGDDPVVRDIDTPDIGGDPVVD/DDPPPPPPPPPPPPPPPPPVPPDVPVVCPPFNKAWPPPDPVCAVVVFVVQQVVVVVCCVVVVDDDDDDGDPTDMDTDDDADWDWDWDWDADPNDIFIKIWIWGDDPVVRDIDTPDIGGDPVVD